Protein AF-A0A965HKU7-F1 (afdb_monomer)

Secondary structure (DSSP, 8-state):
----SS--HHHHHHHHHHHHHHHHHHHHHHHHHHSBS--STTT-HHHHHHHHHHHHHHHHHHHHHHHHHHHHHHHHHHHHHHHHHHHHHHHHHHHHHHHT-TTS-HHHHHHHHHHHHHHHHHHHHHHHH-EETTEESSSS--EEEEE-SSSTT-EEEEEPP-TTT-TTTHHHHHHHH-S---STT----S-SHHHHHHHHHHHHHHHHHHHHHHHHHHHHHHHHHHHHHHHHHHHHHHHHHHHHHHB--HHHHHHHHHHHHHHHHHHHHHHHHHHHHHHHHHHH--

Solvent-accessible surface area (backbone atoms only — not comparable to full-atom values): 15315 Å² total; per-residue (Å²): 130,88,88,58,85,90,59,59,63,62,33,56,50,26,51,53,51,31,54,52,26,50,55,50,34,53,52,36,51,52,24,66,74,68,43,26,61,52,88,46,62,85,73,35,52,67,57,48,55,52,39,53,51,41,51,50,52,40,54,38,33,54,50,11,45,49,43,40,50,52,51,42,55,47,46,50,55,44,43,55,54,49,50,55,44,47,55,49,49,51,53,43,36,52,50,25,56,58,46,32,42,82,88,59,50,54,70,58,23,44,57,50,48,52,56,45,49,52,50,52,53,48,46,53,46,50,30,64,66,40,57,54,98,85,44,57,50,33,30,74,70,40,80,45,73,40,56,55,38,77,54,94,80,39,55,47,75,47,70,33,62,28,73,60,70,46,80,80,50,40,41,50,46,48,52,73,72,42,75,66,95,73,70,102,80,66,92,79,57,68,56,48,43,67,55,22,51,55,47,36,58,40,44,51,55,48,49,53,50,53,50,52,52,45,52,50,46,52,51,50,45,52,52,44,53,56,47,43,56,50,44,52,53,48,39,52,52,41,50,56,54,33,43,73,63,34,45,44,62,62,74,60,44,52,54,50,36,52,51,25,52,53,47,35,56,50,24,53,52,49,29,54,53,39,64,46,50,62,56,56,54,55,62,73,74,105

Mean predicted aligned error: 10.28 Å

Radius of gyration: 40.07 Å; Cα contacts (8 Å, |Δi|>4): 276; chains: 1; bounding box: 87×29×117 Å

Sequence (286 aa):
MASVLNTNMASISAQRFLTTAQNKLTVSFERLSSGQRINRAQDDAAGMGVSQKLTASINSTSVAMRNANDAIGMLQTAEGALTEIATMLQRFKELAVQGANPALSTAQRGFLSVEMGGLKDEIFSISTRTRFNGTSLLGEQASLVFQTGERIDDTLTVRTSNVYTDTSKFAKLVELVGQTFTNSDNVGQLTTTDSFLGLSSIIDSAIDEVATQRATYGSQVNRLNHNLNNLAALHENLSAANSRILDTDYANETAQLTKTQILQQAATAMLSQANAQPNVVLALLK

Foldseek 3Di:
DDDDQPDLPLLVVLVVLLVVLVVLLVLLCVCVVVLWNCPDCVSPVVLVVVLVVLVLQLVLLVVLLVLLVLLLVLLVLLLVLLVVL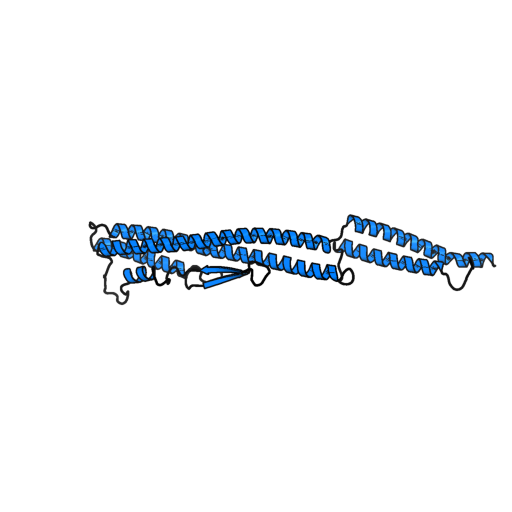LVLLVVLLVLLVVLLDPPDALVRLVVSLVVNVVSVVVNVVSQAVRDDPNHRQQAPWDFDWTQNHNDPPNIDTDTRDNLQPPPPQNVVLCVLSDPDPDDPPDPVGPRHSVSSVVNSVSSVVSSVVSVVSSVVSVVSNVVSVVSSVVSVVVSVVSVVVSCVSIGDDPVVSVVSSVVSVVSSVVSVVSSVVSVCVSVVVVVVVD

Structure (mmCIF, N/CA/C/O backbone):
data_AF-A0A965HKU7-F1
#
_entry.id   AF-A0A965HKU7-F1
#
loop_
_atom_site.group_PDB
_atom_site.id
_atom_site.type_symbol
_atom_site.label_atom_id
_atom_site.label_alt_id
_atom_site.label_comp_id
_atom_site.label_asym_id
_atom_site.label_entity_i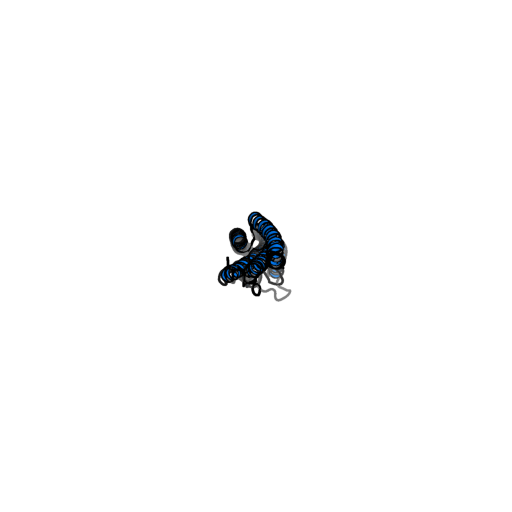d
_atom_site.label_seq_id
_atom_site.pdbx_PDB_ins_code
_atom_site.Cartn_x
_atom_site.Cartn_y
_atom_site.Cartn_z
_atom_site.occupancy
_atom_site.B_iso_or_equiv
_atom_site.auth_seq_id
_atom_site.auth_comp_id
_atom_site.auth_asym_id
_atom_site.auth_atom_id
_atom_site.pdbx_PDB_model_num
ATOM 1 N N . MET A 1 1 ? -47.963 -0.781 61.159 1.00 49.66 1 MET A N 1
ATOM 2 C CA . MET A 1 1 ? -47.585 -1.814 60.168 1.00 49.66 1 MET A CA 1
ATOM 3 C C . MET A 1 1 ? -48.080 -3.148 60.693 1.00 49.66 1 MET A C 1
ATOM 5 O O . MET A 1 1 ? -47.786 -3.458 61.839 1.00 49.66 1 MET A O 1
ATOM 9 N N . ALA A 1 2 ? -48.896 -3.873 59.927 1.00 51.50 2 ALA A N 1
ATOM 10 C CA . ALA A 1 2 ? -49.409 -5.170 60.358 1.00 51.50 2 ALA A CA 1
ATOM 11 C C . ALA A 1 2 ? -48.244 -6.170 60.466 1.00 51.50 2 ALA A C 1
ATOM 13 O O . ALA A 1 2 ? -47.514 -6.376 59.498 1.00 51.50 2 ALA A O 1
ATOM 14 N N . SER A 1 3 ? -48.045 -6.737 61.655 1.00 60.12 3 SER A N 1
ATOM 15 C CA . SER A 1 3 ? -47.057 -7.784 61.923 1.00 60.12 3 SER A CA 1
ATOM 16 C C . SER A 1 3 ? -47.538 -9.091 61.290 1.00 60.12 3 SER A C 1
ATOM 18 O O . SER A 1 3 ? -48.351 -9.803 61.876 1.00 60.12 3 SER A O 1
ATOM 20 N N . VAL A 1 4 ? -47.066 -9.395 60.081 1.00 65.81 4 VAL A N 1
ATOM 21 C CA . VAL A 1 4 ? -47.340 -10.666 59.397 1.00 65.81 4 VAL A CA 1
ATOM 22 C C . VAL A 1 4 ? -46.152 -11.604 59.635 1.00 65.81 4 VAL A C 1
ATOM 24 O O . VAL A 1 4 ? -45.036 -11.297 59.228 1.00 65.81 4 VAL A O 1
ATOM 27 N N . LEU A 1 5 ? -46.377 -12.731 60.318 1.00 65.19 5 LEU A N 1
ATOM 28 C CA . LEU A 1 5 ? -45.316 -13.662 60.747 1.00 65.19 5 LEU A CA 1
ATOM 29 C C . LEU A 1 5 ? -44.851 -14.625 59.639 1.00 65.19 5 LEU A C 1
ATOM 31 O O . LEU A 1 5 ? -43.683 -14.996 59.603 1.00 65.19 5 LEU A O 1
ATOM 35 N N . ASN A 1 6 ? -45.739 -15.001 58.713 1.00 72.75 6 ASN A N 1
ATOM 36 C CA . ASN A 1 6 ? -45.438 -16.012 57.688 1.00 72.75 6 ASN A CA 1
ATOM 37 C C . ASN A 1 6 ? -44.746 -15.456 56.435 1.00 72.75 6 ASN A C 1
ATOM 39 O O . ASN A 1 6 ? -44.108 -16.208 55.702 1.00 72.75 6 ASN A O 1
ATOM 43 N N . THR A 1 7 ? -44.868 -14.158 56.147 1.00 84.38 7 THR A N 1
ATOM 44 C CA . THR A 1 7 ? -44.262 -13.550 54.954 1.00 84.38 7 THR A CA 1
ATOM 45 C C . THR A 1 7 ? -43.569 -12.253 55.329 1.00 84.38 7 THR A C 1
ATOM 47 O O . THR A 1 7 ? -44.203 -11.223 55.552 1.00 84.38 7 THR A O 1
ATOM 50 N N . ASN A 1 8 ? -42.239 -12.305 55.381 1.00 83.56 8 ASN A N 1
ATOM 51 C CA . ASN A 1 8 ? -41.411 -11.156 55.709 1.00 83.56 8 ASN A CA 1
ATOM 52 C C . ASN A 1 8 ? -41.113 -10.323 54.453 1.00 83.56 8 ASN A C 1
ATOM 54 O O . ASN A 1 8 ? -40.127 -10.543 53.745 1.00 83.56 8 ASN A O 1
ATOM 58 N N . MET A 1 9 ? -41.968 -9.335 54.195 1.00 86.00 9 MET A N 1
ATOM 59 C CA . MET A 1 9 ? -41.822 -8.423 53.057 1.00 86.00 9 MET A CA 1
ATOM 60 C C . MET A 1 9 ? -40.518 -7.609 53.099 1.00 86.00 9 MET A C 1
ATOM 62 O O . MET A 1 9 ? -39.949 -7.318 52.045 1.00 86.00 9 MET A O 1
ATOM 66 N N . ALA A 1 10 ? -40.008 -7.279 54.294 1.00 85.50 10 ALA A N 1
ATOM 67 C CA . ALA A 1 10 ? -38.741 -6.566 54.447 1.00 85.50 10 ALA A CA 1
ATOM 68 C C . ALA A 1 10 ? -37.559 -7.428 53.972 1.00 85.50 10 ALA A C 1
ATOM 70 O O . ALA A 1 10 ? -36.741 -6.954 53.183 1.00 85.50 10 ALA A O 1
ATOM 71 N N . SER A 1 11 ? -37.527 -8.710 54.351 1.00 87.44 11 SER A N 1
ATOM 72 C CA . SER A 1 11 ? -36.499 -9.663 53.905 1.00 87.44 11 SER A CA 1
ATOM 73 C C . SER A 1 11 ? -36.548 -9.897 52.389 1.00 87.44 11 SER A C 1
ATOM 75 O O . SER A 1 11 ? -35.522 -9.780 51.721 1.00 87.44 11 SER A O 1
ATOM 77 N N . ILE A 1 12 ? -37.738 -10.094 51.805 1.00 89.44 12 ILE A N 1
ATOM 78 C CA . ILE A 1 12 ? -37.902 -10.265 50.346 1.00 89.44 12 ILE A CA 1
ATOM 79 C C . ILE A 1 12 ? -37.402 -9.029 49.583 1.00 89.44 12 ILE A C 1
ATOM 81 O O . ILE A 1 12 ? -36.691 -9.145 48.581 1.00 89.44 12 ILE A O 1
ATOM 85 N N . SER A 1 13 ? -37.731 -7.827 50.067 1.00 88.81 13 SER A N 1
ATOM 86 C CA . SER A 1 13 ? -37.247 -6.590 49.450 1.00 88.81 13 SER A CA 1
ATOM 87 C C . SER A 1 13 ? -35.720 -6.459 49.538 1.00 88.81 13 SER A C 1
ATOM 89 O O . SER A 1 13 ? -35.085 -6.129 48.534 1.00 88.81 13 SER A O 1
ATOM 91 N N . ALA A 1 14 ? -35.121 -6.800 50.687 1.00 88.62 14 ALA A N 1
ATOM 92 C CA . ALA A 1 14 ? -33.676 -6.781 50.898 1.00 88.62 14 ALA A CA 1
ATOM 93 C C . ALA A 1 14 ? -32.946 -7.790 49.993 1.00 88.62 14 ALA A C 1
ATOM 95 O O . ALA A 1 14 ? -31.944 -7.432 49.376 1.00 88.62 14 ALA A O 1
ATOM 96 N N . GLN A 1 15 ? -33.479 -9.006 49.821 1.00 91.31 15 GLN A N 1
ATOM 97 C CA . GLN A 1 15 ? -32.937 -10.012 48.893 1.00 91.31 15 GLN A CA 1
ATOM 98 C C . GLN A 1 15 ? -32.964 -9.537 47.433 1.00 91.31 15 GLN A C 1
ATOM 100 O O . GLN A 1 15 ? -31.988 -9.715 46.699 1.00 91.31 15 GLN A O 1
ATOM 105 N N . ARG A 1 16 ? -34.051 -8.879 47.003 1.00 91.81 16 ARG A N 1
ATOM 106 C CA . ARG A 1 16 ? -34.155 -8.314 45.647 1.00 91.81 16 ARG A CA 1
ATOM 107 C C . ARG A 1 16 ? -33.118 -7.212 45.408 1.00 91.81 16 ARG A C 1
ATOM 109 O O . ARG A 1 16 ? -32.478 -7.187 44.354 1.00 91.81 16 ARG A O 1
ATOM 116 N N . PHE A 1 17 ? -32.933 -6.312 46.378 1.00 90.06 17 PHE A N 1
ATOM 117 C CA . PHE A 1 17 ? -31.911 -5.263 46.293 1.00 90.06 17 PHE A CA 1
ATOM 118 C C . PHE A 1 17 ? -30.490 -5.833 46.329 1.00 90.06 17 PHE A C 1
ATOM 120 O O . PHE A 1 17 ? -29.656 -5.385 45.543 1.00 90.06 17 PHE A O 1
ATOM 127 N N . LEU A 1 18 ? -30.233 -6.854 47.153 1.00 93.31 18 LEU A N 1
ATOM 128 C CA . LEU A 1 18 ? -28.949 -7.557 47.206 1.00 93.31 18 LEU A CA 1
ATOM 129 C C . LEU A 1 18 ? -28.604 -8.198 45.855 1.00 93.31 18 LEU A C 1
ATOM 131 O O . LEU A 1 18 ? -27.524 -7.960 45.325 1.00 93.31 18 LEU A O 1
ATOM 135 N N . THR A 1 19 ? -29.550 -8.927 45.258 1.00 94.88 19 THR A N 1
ATOM 136 C CA . THR A 1 19 ? -29.369 -9.561 43.939 1.00 94.88 19 THR A CA 1
ATOM 137 C C . THR A 1 19 ? -29.084 -8.515 42.858 1.00 94.88 19 THR A C 1
ATOM 139 O O . THR A 1 19 ? -28.189 -8.680 42.032 1.00 94.88 19 THR A O 1
ATOM 142 N N . THR A 1 20 ? -29.795 -7.383 42.896 1.00 93.88 20 THR A N 1
ATOM 143 C CA . THR A 1 20 ? -29.570 -6.273 41.956 1.00 93.88 20 THR A CA 1
ATOM 144 C C . THR A 1 20 ? -28.184 -5.644 42.136 1.00 93.88 20 THR A C 1
ATOM 146 O O . THR A 1 20 ? -27.519 -5.340 41.146 1.00 93.88 20 THR A O 1
ATOM 149 N N . ALA A 1 21 ? -27.734 -5.441 43.379 1.00 93.44 21 ALA A N 1
ATOM 150 C CA . ALA A 1 21 ? -26.406 -4.904 43.676 1.00 93.44 21 ALA A CA 1
ATOM 151 C C . ALA A 1 21 ? -25.296 -5.861 43.221 1.00 93.44 21 ALA A C 1
ATOM 153 O O . ALA A 1 21 ? -24.312 -5.412 42.638 1.00 93.44 21 ALA A O 1
ATOM 154 N N . GLN A 1 22 ? -25.490 -7.167 43.412 1.00 94.19 22 GLN A N 1
ATOM 155 C CA . GLN A 1 22 ? -24.535 -8.192 43.005 1.00 94.19 22 GLN A CA 1
ATOM 156 C C . GLN A 1 22 ? -24.389 -8.270 41.480 1.00 94.19 22 GLN A C 1
ATOM 158 O O . GLN A 1 22 ? -23.267 -8.267 40.985 1.00 94.19 22 GLN A O 1
ATOM 163 N N . ASN A 1 23 ? -25.498 -8.208 40.734 1.00 94.25 23 ASN A N 1
ATOM 164 C CA . ASN A 1 23 ? -25.457 -8.151 39.269 1.00 94.25 23 ASN A CA 1
ATOM 165 C C . ASN A 1 23 ? -24.720 -6.900 38.761 1.00 94.25 23 ASN A C 1
ATOM 167 O O . ASN A 1 23 ? -23.895 -6.994 37.856 1.00 94.25 23 ASN A O 1
ATOM 171 N N . LYS A 1 24 ? -24.986 -5.725 39.353 1.00 93.62 24 LYS A N 1
ATOM 172 C CA . LYS A 1 24 ? -24.295 -4.478 38.977 1.00 93.62 24 LYS A CA 1
ATOM 173 C C . LYS A 1 24 ? -22.801 -4.532 39.279 1.00 93.62 24 LYS A C 1
ATOM 175 O O . LYS A 1 24 ? -22.013 -4.096 38.453 1.00 93.62 24 LYS A O 1
ATOM 180 N N . LEU A 1 25 ? -22.424 -5.097 40.424 1.00 94.75 25 LEU A N 1
ATOM 181 C CA . LEU A 1 25 ? -21.028 -5.302 40.792 1.00 94.75 25 LEU A CA 1
ATOM 182 C C . LEU A 1 25 ? -20.319 -6.202 39.771 1.00 94.75 25 LEU A C 1
ATOM 184 O O . LEU A 1 25 ? -19.237 -5.845 39.316 1.00 94.75 25 LEU A O 1
ATOM 188 N N . THR A 1 26 ? -20.933 -7.316 39.354 1.00 94.25 26 THR A N 1
ATOM 189 C CA . THR A 1 26 ? -20.369 -8.196 38.315 1.00 94.25 26 THR A CA 1
ATOM 190 C C . THR A 1 26 ? -20.142 -7.456 36.998 1.00 94.25 26 THR A C 1
ATOM 192 O O . THR A 1 26 ? -19.062 -7.577 36.427 1.00 94.25 26 THR A O 1
ATOM 195 N N . VAL A 1 27 ? -21.108 -6.646 36.549 1.00 93.69 27 VAL A N 1
ATOM 196 C CA . VAL A 1 27 ? -20.969 -5.843 35.321 1.00 93.69 27 VAL A CA 1
ATOM 197 C C . VAL A 1 27 ? -19.851 -4.805 35.453 1.00 93.69 27 VAL A C 1
ATOM 199 O O . VAL A 1 27 ? -19.027 -4.690 34.550 1.00 93.69 27 VAL A O 1
ATOM 202 N N . SER A 1 28 ? -19.768 -4.081 36.574 1.00 94.25 28 SER A N 1
ATOM 203 C CA . SER A 1 28 ? -18.689 -3.109 36.801 1.00 94.25 28 SER A CA 1
ATOM 204 C C . SER A 1 28 ? -17.312 -3.770 36.830 1.00 94.25 28 SER A C 1
ATOM 206 O O . SER A 1 28 ? -16.366 -3.240 36.253 1.00 94.25 28 SER A O 1
ATOM 208 N N . PHE A 1 29 ? -17.191 -4.955 37.438 1.00 92.81 29 PHE A N 1
ATOM 209 C CA . PHE A 1 29 ? -15.956 -5.740 37.387 1.00 92.81 29 PHE A CA 1
ATOM 210 C C . PHE A 1 29 ? -15.610 -6.190 35.963 1.00 92.81 29 PHE A C 1
ATOM 212 O O . PHE A 1 29 ? -14.455 -6.072 35.563 1.00 92.81 29 PHE A O 1
ATOM 219 N N . GLU A 1 30 ? -16.586 -6.664 35.187 1.00 93.44 30 GLU A N 1
ATOM 220 C CA . GLU A 1 30 ? -16.386 -7.064 33.788 1.00 93.44 30 GLU A CA 1
ATOM 221 C C . GLU A 1 30 ? -15.906 -5.877 32.938 1.00 93.44 30 GLU A C 1
ATOM 223 O O . GLU A 1 30 ? -14.924 -5.997 32.203 1.00 93.44 30 GLU A O 1
ATOM 228 N N . ARG A 1 31 ? -16.515 -4.697 33.103 1.00 94.38 31 ARG A N 1
ATOM 229 C CA . ARG A 1 31 ? -16.129 -3.464 32.397 1.00 94.38 31 ARG A CA 1
ATOM 230 C C . ARG A 1 31 ? -14.757 -2.930 32.790 1.00 94.38 31 ARG A C 1
ATOM 232 O O . ARG A 1 31 ? -13.998 -2.524 31.918 1.00 94.38 31 ARG A O 1
ATOM 239 N N . LEU A 1 32 ? -14.417 -2.949 34.078 1.00 94.44 32 LEU A N 1
ATOM 240 C CA . LEU A 1 32 ? -13.096 -2.527 34.557 1.00 94.44 32 LEU A CA 1
ATOM 241 C C . LEU A 1 32 ? -11.996 -3.514 34.153 1.00 94.44 32 LEU A C 1
ATOM 243 O O . LEU A 1 32 ? -10.883 -3.094 33.862 1.00 94.44 32 LEU A O 1
ATOM 247 N N . SER A 1 33 ? -12.300 -4.814 34.121 1.00 94.38 33 SER A N 1
ATOM 248 C CA . SER A 1 33 ? -11.333 -5.845 33.732 1.00 94.38 33 SER A CA 1
ATOM 249 C C . SER A 1 33 ? -11.068 -5.870 32.229 1.00 94.38 33 SER A C 1
ATOM 251 O O . SER A 1 33 ? -9.950 -6.162 31.820 1.00 94.38 33 SER A O 1
ATOM 253 N N . SER A 1 34 ? -12.094 -5.636 31.412 1.00 94.19 34 SER A N 1
ATOM 254 C CA . SER A 1 34 ? -11.979 -5.601 29.946 1.00 94.19 34 SER A CA 1
ATOM 255 C C . SER A 1 34 ? -11.548 -4.234 29.414 1.00 94.19 34 SER A C 1
ATOM 257 O O . SER A 1 34 ? -11.068 -4.141 28.289 1.00 94.19 34 SER A O 1
ATOM 259 N N . GLY A 1 35 ? -11.765 -3.166 30.188 1.00 95.06 35 GLY A N 1
ATOM 260 C CA . GLY A 1 35 ? -11.660 -1.786 29.719 1.00 95.06 35 GLY A CA 1
ATOM 261 C C . GLY A 1 35 ? -12.769 -1.375 28.746 1.00 95.06 35 GLY A C 1
ATOM 262 O O . GLY A 1 35 ? -12.765 -0.239 28.281 1.00 95.06 35 GLY A O 1
ATOM 263 N N . GLN A 1 36 ? -13.730 -2.258 28.458 1.00 94.62 36 GLN A N 1
ATOM 264 C CA . GLN A 1 36 ? -14.810 -2.032 27.505 1.00 94.62 36 GLN A CA 1
ATOM 265 C C . GLN A 1 36 ? -16.145 -1.900 28.231 1.00 94.62 36 GLN A C 1
ATOM 267 O O . GLN A 1 36 ? -16.467 -2.648 29.151 1.00 94.62 36 GLN A O 1
ATOM 272 N N . ARG A 1 37 ? -16.946 -0.926 27.818 1.00 94.00 37 ARG A N 1
ATOM 273 C CA . ARG A 1 37 ? -18.301 -0.670 28.300 1.00 94.00 37 ARG A CA 1
ATOM 274 C C . ARG A 1 37 ? -19.295 -1.686 27.745 1.00 94.00 37 ARG A C 1
ATOM 276 O O . ARG A 1 37 ? -20.256 -2.028 28.439 1.00 94.00 37 ARG A O 1
ATOM 283 N N . ILE A 1 38 ? -19.074 -2.130 26.507 1.00 92.94 38 ILE A N 1
ATOM 284 C CA . ILE A 1 38 ? -19.932 -3.062 25.768 1.00 92.94 38 ILE A CA 1
ATOM 285 C C . ILE A 1 38 ? -19.124 -4.340 25.521 1.00 92.94 38 ILE A C 1
ATOM 287 O O . ILE A 1 38 ? -18.333 -4.388 24.586 1.00 92.94 38 ILE A O 1
ATOM 291 N N . ASN A 1 39 ? -19.328 -5.377 26.339 1.00 88.25 39 ASN A N 1
ATOM 292 C CA . ASN A 1 39 ? -18.648 -6.670 26.162 1.00 88.25 39 ASN A CA 1
ATOM 293 C C . ASN A 1 39 ? -19.536 -7.700 25.469 1.00 88.25 39 ASN A C 1
ATOM 295 O O . ASN A 1 39 ? -19.052 -8.604 24.789 1.00 88.25 39 ASN A O 1
ATOM 299 N N . ARG A 1 40 ? -20.856 -7.582 25.639 1.00 90.62 40 ARG A N 1
ATOM 300 C CA . ARG A 1 40 ? -21.831 -8.528 25.092 1.00 90.62 40 ARG A CA 1
ATOM 301 C C . ARG A 1 40 ? -22.875 -7.790 24.274 1.00 90.62 40 ARG A C 1
ATOM 303 O O . ARG A 1 40 ? -23.226 -6.651 24.560 1.00 90.62 40 ARG A O 1
ATOM 310 N N . ALA A 1 41 ? -23.467 -8.486 23.305 1.00 89.69 41 ALA A N 1
ATOM 311 C CA . ALA A 1 41 ? -24.581 -7.948 22.520 1.00 89.69 41 ALA A CA 1
ATOM 312 C C . ALA A 1 41 ? -25.817 -7.595 23.378 1.00 89.69 41 ALA A C 1
ATOM 314 O O . ALA A 1 41 ? -26.666 -6.825 22.942 1.00 89.69 41 ALA A O 1
ATOM 315 N N . GLN A 1 42 ? -25.916 -8.154 24.590 1.00 90.06 42 GLN A N 1
ATOM 316 C CA . GLN A 1 42 ? -26.972 -7.840 25.556 1.00 90.06 42 GLN A CA 1
ATOM 317 C C . GLN A 1 42 ? -26.779 -6.472 26.229 1.00 90.06 42 GLN A C 1
ATOM 319 O O . GLN A 1 42 ? -27.764 -5.900 26.686 1.00 90.06 42 GLN A O 1
ATOM 324 N N . ASP A 1 43 ? -25.546 -5.954 26.285 1.00 89.44 43 ASP A N 1
ATOM 325 C CA . ASP A 1 43 ? -25.250 -4.670 26.929 1.00 89.44 43 ASP A CA 1
ATOM 326 C C . ASP A 1 43 ? -25.748 -3.504 26.065 1.00 89.44 43 ASP A C 1
ATOM 328 O O . ASP A 1 43 ? -26.391 -2.585 26.568 1.00 89.44 43 ASP A O 1
ATOM 332 N N . ASP A 1 44 ? -25.460 -3.567 24.761 1.00 92.75 44 ASP A N 1
ATOM 333 C CA . ASP A 1 44 ? -25.950 -2.643 23.737 1.00 92.75 44 ASP A CA 1
ATOM 334 C C . ASP A 1 44 ? -25.775 -3.266 22.340 1.00 92.75 44 ASP A C 1
ATOM 336 O O . ASP A 1 44 ? -24.685 -3.268 21.760 1.00 92.75 44 ASP A O 1
ATOM 340 N N . ALA A 1 45 ? -26.861 -3.803 21.780 1.00 93.06 45 ALA A N 1
ATOM 341 C CA . ALA A 1 45 ? -26.831 -4.449 20.470 1.00 93.06 45 ALA A CA 1
ATOM 342 C C . ALA A 1 45 ? -26.502 -3.466 19.330 1.00 93.06 45 ALA A C 1
ATOM 344 O O . ALA A 1 45 ? -25.810 -3.833 18.376 1.00 93.06 45 ALA A O 1
ATOM 345 N N . ALA A 1 46 ? -26.976 -2.219 19.422 1.00 93.50 46 ALA A N 1
ATOM 346 C CA . ALA A 1 46 ? -26.733 -1.209 18.398 1.00 93.50 46 ALA A CA 1
ATOM 347 C C . ALA A 1 46 ? -25.285 -0.707 18.465 1.00 93.50 46 ALA A C 1
ATOM 349 O O . ALA A 1 46 ? -24.604 -0.661 17.438 1.00 93.50 46 ALA A O 1
ATOM 350 N N . GLY A 1 47 ? -24.794 -0.407 19.672 1.00 93.56 47 GLY A N 1
ATOM 351 C CA . GLY A 1 47 ? -23.408 -0.009 19.916 1.00 93.56 47 GLY A CA 1
ATOM 352 C C . GLY A 1 47 ? -22.409 -1.083 19.482 1.00 93.56 47 GLY A C 1
ATOM 353 O O . GLY A 1 47 ? -21.459 -0.776 18.759 1.00 93.56 47 GLY A O 1
ATOM 354 N N . MET A 1 48 ? -22.672 -2.352 19.816 1.00 94.38 48 MET A N 1
ATOM 355 C CA . MET A 1 48 ? -21.856 -3.483 19.359 1.00 94.38 48 MET A CA 1
ATOM 356 C C . MET A 1 48 ? -21.853 -3.601 17.826 1.00 94.38 48 MET A C 1
ATOM 358 O O . MET A 1 48 ? -20.795 -3.756 17.220 1.00 94.38 48 MET A O 1
ATOM 362 N N . GLY A 1 49 ? -23.014 -3.478 17.175 1.00 94.94 49 GLY A N 1
ATOM 363 C CA . GLY A 1 49 ? -23.109 -3.567 15.714 1.00 94.94 49 GLY A CA 1
ATOM 364 C C . GLY A 1 49 ? -22.356 -2.449 14.984 1.00 94.94 49 GLY A C 1
ATOM 365 O O . GLY A 1 49 ? -21.694 -2.700 13.975 1.00 94.94 49 GLY A O 1
ATOM 366 N N . VAL A 1 50 ? -22.415 -1.214 15.494 1.00 94.81 50 VAL A N 1
ATOM 367 C CA . VAL A 1 50 ? -21.640 -0.088 14.946 1.00 94.81 50 VAL A CA 1
ATOM 368 C C . VAL A 1 50 ? -20.146 -0.301 15.176 1.00 94.81 50 VAL A C 1
ATOM 370 O O . VAL A 1 50 ? -19.358 -0.133 14.248 1.00 94.81 50 VAL A O 1
ATOM 373 N N . SER A 1 51 ? -19.755 -0.726 16.375 1.00 95.25 51 SER A N 1
ATOM 374 C CA . SER A 1 51 ? -18.357 -0.984 16.711 1.00 95.25 51 SER A CA 1
ATOM 375 C C . SER A 1 51 ? -17.722 -2.079 15.847 1.00 95.25 51 SER A C 1
ATOM 377 O O . SER A 1 51 ? -16.592 -1.924 15.383 1.00 95.25 51 SER A O 1
ATOM 379 N N . GLN A 1 52 ? -18.452 -3.156 15.551 1.00 95.12 52 GLN A N 1
ATOM 380 C CA . GLN A 1 52 ? -17.973 -4.208 14.651 1.00 95.12 52 GLN A CA 1
ATOM 381 C C . GLN A 1 52 ? -17.710 -3.674 13.239 1.00 95.12 52 GLN A C 1
ATOM 383 O O . GLN A 1 52 ? -16.685 -4.003 12.643 1.00 95.12 52 GLN A O 1
ATOM 388 N N . LYS A 1 53 ? -18.591 -2.805 12.723 1.00 94.88 53 LYS A N 1
ATOM 389 C CA . LYS A 1 53 ? -18.378 -2.139 11.430 1.00 94.88 53 LYS A CA 1
ATOM 390 C C . LYS A 1 53 ? -17.159 -1.224 11.465 1.00 94.88 53 LYS A C 1
ATOM 392 O O . LYS A 1 53 ? -16.313 -1.337 10.591 1.00 94.88 53 LYS A O 1
ATOM 397 N N . LEU A 1 54 ? -17.027 -0.387 12.496 1.00 95.81 54 LEU A N 1
ATOM 398 C CA . LEU A 1 54 ? -15.856 0.481 12.658 1.00 95.81 54 LEU A CA 1
ATOM 399 C C . LEU A 1 54 ? -14.564 -0.331 12.764 1.00 95.81 54 LEU A C 1
ATOM 401 O O . LEU A 1 54 ? -13.569 0.026 12.150 1.00 95.81 54 LEU A O 1
ATOM 405 N N . THR A 1 55 ? -14.583 -1.451 13.484 1.00 95.56 55 THR A N 1
ATOM 406 C CA . THR A 1 55 ? -13.433 -2.354 13.604 1.00 95.56 55 THR A CA 1
ATOM 407 C C . THR A 1 55 ? -13.072 -2.975 12.254 1.00 95.56 55 THR A C 1
ATOM 409 O O . THR A 1 55 ? -11.894 -3.039 11.903 1.00 95.56 55 THR A O 1
ATOM 412 N N . ALA A 1 56 ? -14.065 -3.381 11.456 1.00 95.44 56 ALA A N 1
ATOM 413 C CA . ALA A 1 56 ? -13.837 -3.846 10.090 1.00 95.44 56 ALA A CA 1
ATOM 414 C C . ALA A 1 56 ? -13.198 -2.750 9.218 1.00 95.44 56 ALA A C 1
ATOM 416 O O . ALA A 1 56 ? -12.214 -3.036 8.538 1.00 95.44 56 ALA A O 1
ATOM 417 N N . SER A 1 57 ? -13.685 -1.508 9.306 1.00 94.94 57 SER A N 1
ATOM 418 C CA . SER A 1 57 ? -13.132 -0.347 8.592 1.00 94.94 57 SER A CA 1
ATOM 419 C C . SER A 1 57 ? -11.713 0.026 9.046 1.00 94.94 57 SER A C 1
ATOM 421 O O . SER A 1 57 ? -10.860 0.356 8.226 1.00 94.94 57 SER A O 1
ATOM 423 N N . ILE A 1 58 ? -11.411 -0.064 10.345 1.00 95.25 58 ILE A N 1
ATOM 424 C CA . ILE A 1 58 ? -10.061 0.152 10.899 1.00 95.25 58 ILE A CA 1
ATOM 425 C C . ILE A 1 58 ? -9.095 -0.896 10.334 1.00 95.25 58 ILE A C 1
ATOM 427 O O . ILE A 1 58 ? -8.033 -0.560 9.803 1.00 95.25 58 ILE A O 1
ATOM 431 N N . ASN A 1 59 ? -9.488 -2.171 10.385 1.00 95.25 59 ASN A N 1
ATOM 432 C CA . ASN A 1 59 ? -8.673 -3.275 9.888 1.00 95.25 59 ASN A CA 1
ATOM 433 C C . ASN A 1 59 ? -8.466 -3.197 8.369 1.00 95.25 59 ASN A C 1
ATOM 435 O O . ASN A 1 59 ? -7.346 -3.401 7.896 1.00 95.25 59 ASN A O 1
ATOM 439 N N . SER A 1 60 ? -9.510 -2.871 7.602 1.00 94.94 60 SER A N 1
ATOM 440 C CA . SER A 1 60 ? -9.414 -2.708 6.147 1.00 94.94 60 SER A CA 1
ATOM 441 C C . SER A 1 60 ? -8.546 -1.506 5.770 1.00 94.94 60 SER A C 1
ATOM 443 O O . SER A 1 60 ? -7.677 -1.642 4.913 1.00 94.94 60 SER A O 1
ATOM 445 N N . THR A 1 61 ? -8.677 -0.375 6.470 1.00 94.38 61 THR A N 1
ATOM 446 C CA . THR A 1 61 ? -7.813 0.805 6.294 1.00 94.38 61 THR A CA 1
ATOM 447 C C . THR A 1 61 ? -6.350 0.474 6.606 1.00 94.38 61 THR A C 1
ATOM 449 O O . THR A 1 61 ? -5.450 0.883 5.876 1.00 94.38 61 THR A O 1
ATOM 452 N N . SER A 1 62 ? -6.089 -0.336 7.639 1.00 95.62 62 SER A N 1
ATOM 453 C CA . SER A 1 62 ? -4.742 -0.827 7.961 1.00 95.62 62 SER A CA 1
ATOM 454 C C . SER A 1 62 ? -4.143 -1.687 6.838 1.00 95.62 62 SER A C 1
ATOM 456 O O . SER A 1 62 ? -2.970 -1.528 6.492 1.00 95.62 62 SER A O 1
ATOM 458 N N . VAL A 1 63 ? -4.939 -2.574 6.229 1.00 94.88 63 VAL A N 1
ATOM 459 C CA . VAL A 1 63 ? -4.523 -3.353 5.046 1.00 94.88 63 VAL A CA 1
ATOM 460 C C . VAL A 1 63 ? -4.286 -2.434 3.845 1.00 94.88 63 VAL A C 1
ATOM 462 O O . VAL A 1 63 ? -3.266 -2.571 3.177 1.00 94.88 63 VAL A O 1
ATOM 465 N N . ALA A 1 64 ? -5.171 -1.467 3.599 1.00 94.75 64 ALA A N 1
ATOM 466 C CA . ALA A 1 64 ? -5.036 -0.507 2.506 1.00 94.75 64 ALA A CA 1
ATOM 467 C C . ALA A 1 64 ? -3.744 0.319 2.614 1.00 94.75 64 ALA A C 1
ATOM 469 O O . ALA A 1 64 ? -3.054 0.504 1.613 1.00 94.75 64 ALA A O 1
ATOM 470 N N . MET A 1 65 ? -3.361 0.747 3.825 1.00 94.69 65 MET A N 1
ATOM 471 C CA . MET A 1 65 ? -2.071 1.404 4.060 1.00 94.69 65 MET A CA 1
ATOM 472 C C . MET A 1 65 ? -0.887 0.487 3.727 1.00 94.69 65 MET A C 1
ATOM 474 O O . MET A 1 65 ? 0.084 0.947 3.129 1.00 94.69 65 MET A O 1
ATOM 478 N N . ARG A 1 66 ? -0.942 -0.808 4.071 1.00 94.75 66 ARG A N 1
ATOM 479 C CA . ARG A 1 66 ? 0.114 -1.766 3.690 1.00 94.75 66 ARG A CA 1
ATOM 480 C C . ARG A 1 66 ? 0.201 -1.937 2.174 1.00 94.75 66 ARG A C 1
ATOM 482 O O . ARG A 1 66 ? 1.279 -1.761 1.622 1.00 94.75 66 ARG A O 1
ATOM 489 N N . ASN A 1 67 ? -0.931 -2.138 1.504 1.00 92.75 67 ASN A N 1
ATOM 490 C CA . ASN A 1 67 ? -0.984 -2.243 0.043 1.00 92.75 67 ASN A CA 1
ATOM 491 C C . ASN A 1 67 ? -0.442 -0.981 -0.653 1.00 92.75 67 ASN A C 1
ATOM 493 O O . ASN A 1 67 ? 0.233 -1.078 -1.675 1.00 92.75 67 ASN A O 1
ATOM 497 N N . ALA A 1 68 ? -0.725 0.207 -0.108 1.00 93.00 68 ALA A N 1
ATOM 498 C CA . ALA A 1 68 ? -0.187 1.464 -0.622 1.00 93.00 68 ALA A CA 1
ATOM 499 C C . ALA A 1 68 ? 1.343 1.537 -0.472 1.00 93.00 68 ALA A C 1
ATOM 501 O O . ALA A 1 68 ? 2.021 1.973 -1.400 1.00 93.00 68 ALA A O 1
ATOM 502 N N . ASN A 1 69 ? 1.896 1.072 0.654 1.00 94.44 69 ASN A N 1
ATOM 503 C CA . ASN A 1 69 ? 3.347 0.980 0.845 1.00 94.44 69 ASN A CA 1
ATOM 504 C C . ASN A 1 69 ? 3.992 -0.037 -0.108 1.00 94.44 69 ASN A C 1
ATOM 506 O O . ASN A 1 69 ? 5.043 0.254 -0.677 1.00 94.44 69 ASN A O 1
ATOM 510 N N . ASP A 1 70 ? 3.348 -1.182 -0.348 1.00 93.25 70 ASP A N 1
ATOM 511 C CA . ASP A 1 70 ? 3.826 -2.171 -1.320 1.00 93.25 70 ASP A CA 1
ATOM 512 C C . ASP A 1 70 ? 3.850 -1.586 -2.742 1.00 93.25 70 ASP A C 1
ATOM 514 O O . ASP A 1 70 ? 4.822 -1.765 -3.478 1.00 93.25 70 ASP A O 1
ATOM 518 N N . ALA A 1 71 ? 2.824 -0.810 -3.112 1.00 91.12 71 ALA A N 1
ATOM 519 C CA . ALA A 1 71 ? 2.783 -0.091 -4.384 1.00 91.12 71 ALA A CA 1
ATOM 520 C C . ALA A 1 71 ? 3.915 0.946 -4.502 1.00 91.12 71 ALA A C 1
ATOM 522 O O . ALA A 1 71 ? 4.542 1.046 -5.558 1.00 91.12 71 ALA A O 1
ATOM 523 N N . ILE A 1 72 ? 4.215 1.687 -3.426 1.00 92.81 72 ILE A N 1
ATOM 524 C CA . ILE A 1 72 ? 5.356 2.617 -3.380 1.00 92.81 72 ILE A CA 1
ATOM 525 C C . ILE A 1 72 ? 6.672 1.855 -3.574 1.00 92.81 72 ILE A C 1
ATOM 527 O O . ILE A 1 72 ? 7.469 2.245 -4.425 1.00 92.81 72 ILE A O 1
ATOM 531 N N . GLY A 1 73 ? 6.889 0.759 -2.841 1.00 93.19 73 GLY A N 1
ATOM 532 C CA . GLY A 1 73 ? 8.109 -0.048 -2.950 1.00 93.19 73 GLY A CA 1
ATOM 533 C C . GLY A 1 73 ? 8.305 -0.634 -4.352 1.00 93.19 73 GLY A C 1
ATOM 534 O O . GLY A 1 73 ? 9.414 -0.620 -4.895 1.00 93.19 73 GLY A O 1
ATOM 535 N N . MET A 1 74 ? 7.217 -1.069 -4.989 1.00 91.31 74 MET A N 1
ATOM 536 C CA . MET A 1 74 ? 7.238 -1.529 -6.374 1.00 91.31 74 MET A CA 1
ATOM 537 C C . MET A 1 74 ? 7.598 -0.401 -7.352 1.00 91.31 74 MET A C 1
ATOM 539 O O . MET A 1 74 ? 8.477 -0.576 -8.195 1.00 91.31 74 MET A O 1
ATOM 543 N N . LEU A 1 75 ? 6.954 0.765 -7.233 1.00 90.75 75 LEU A N 1
ATOM 544 C CA . LEU A 1 75 ? 7.227 1.924 -8.088 1.00 90.75 75 LEU A CA 1
ATOM 545 C C . LEU A 1 75 ? 8.661 2.437 -7.928 1.00 90.75 75 LEU A C 1
ATOM 547 O O . LEU A 1 75 ? 9.293 2.776 -8.924 1.00 90.75 75 LEU A O 1
ATOM 551 N N . GLN A 1 76 ? 9.199 2.444 -6.708 1.00 92.81 76 GLN A N 1
ATOM 552 C CA . GLN A 1 76 ? 10.592 2.812 -6.437 1.00 92.81 76 GLN A CA 1
ATOM 553 C C . GLN A 1 76 ? 11.579 1.811 -7.045 1.00 92.81 76 GLN A C 1
ATOM 555 O O . GLN A 1 76 ? 12.588 2.214 -7.615 1.00 92.81 76 GLN A O 1
ATOM 560 N N . THR A 1 77 ? 11.267 0.512 -6.995 1.00 92.19 77 THR A N 1
ATOM 561 C CA . THR A 1 77 ? 12.082 -0.520 -7.659 1.00 92.19 77 THR A CA 1
ATOM 562 C C . THR A 1 77 ? 12.109 -0.306 -9.175 1.00 92.19 77 THR A C 1
ATOM 564 O O . THR A 1 77 ? 13.166 -0.391 -9.801 1.00 92.19 77 THR A O 1
ATOM 567 N N . ALA A 1 78 ? 10.958 0.018 -9.773 1.00 89.81 78 ALA A N 1
ATOM 568 C CA . ALA A 1 78 ? 10.869 0.328 -11.197 1.00 89.81 78 ALA A CA 1
ATOM 569 C C . ALA A 1 78 ? 11.607 1.631 -11.561 1.00 89.81 78 ALA A C 1
ATOM 571 O O . ALA A 1 78 ? 12.299 1.680 -12.575 1.00 89.81 78 ALA A O 1
ATOM 572 N N . GLU A 1 79 ? 11.492 2.677 -10.739 1.00 90.38 79 GLU A N 1
ATOM 573 C CA . GLU A 1 79 ? 12.160 3.969 -10.950 1.00 90.38 79 GLU A CA 1
ATOM 574 C C . GLU A 1 79 ? 13.688 3.858 -10.859 1.00 90.38 79 GLU A C 1
ATOM 576 O O . GLU A 1 79 ? 14.384 4.417 -11.708 1.00 90.38 79 GLU A O 1
ATOM 581 N N . GLY A 1 80 ? 14.210 3.062 -9.920 1.00 92.81 80 GLY A N 1
ATOM 582 C CA . GLY A 1 80 ? 15.645 2.789 -9.819 1.00 92.81 80 GLY A CA 1
ATOM 583 C C . GLY A 1 80 ? 16.195 2.115 -11.078 1.00 92.81 80 GLY A C 1
ATOM 584 O O . GLY A 1 80 ? 17.200 2.553 -11.633 1.00 92.81 80 GLY A O 1
ATOM 585 N N . ALA A 1 81 ? 15.486 1.114 -11.604 1.00 91.44 81 ALA A N 1
ATOM 586 C CA . ALA A 1 81 ? 15.863 0.471 -12.862 1.00 91.44 81 ALA A CA 1
ATOM 587 C C . ALA A 1 81 ? 15.779 1.427 -14.069 1.00 91.44 81 ALA A C 1
ATOM 589 O O . ALA A 1 81 ? 16.647 1.397 -14.940 1.00 91.44 81 ALA A O 1
ATOM 590 N N . LEU A 1 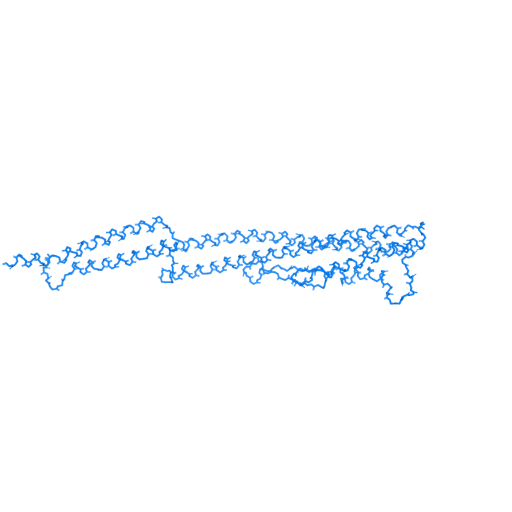82 ? 14.780 2.318 -14.116 1.00 90.00 82 LEU A N 1
ATOM 591 C CA . LEU A 1 82 ? 14.694 3.357 -15.152 1.00 90.00 82 LEU A CA 1
ATOM 592 C C . LEU A 1 82 ? 15.821 4.391 -15.052 1.00 90.00 82 LEU A C 1
ATOM 594 O O . LEU A 1 82 ? 16.227 4.936 -16.077 1.00 90.00 82 LEU A O 1
ATOM 598 N N . THR A 1 83 ? 16.337 4.659 -13.852 1.00 93.88 83 THR A N 1
ATOM 599 C CA . THR A 1 83 ? 17.503 5.531 -13.665 1.00 93.88 83 THR A CA 1
ATOM 600 C C . THR A 1 83 ? 18.752 4.915 -14.297 1.00 93.88 83 THR A C 1
ATOM 602 O O . THR A 1 83 ? 19.436 5.606 -15.050 1.00 93.88 83 THR A O 1
ATOM 605 N N . GLU A 1 84 ? 18.992 3.615 -14.107 1.00 93.56 84 GLU A N 1
ATOM 606 C CA . GLU A 1 84 ? 20.097 2.900 -14.772 1.00 93.56 84 GLU A CA 1
ATOM 607 C C . GLU A 1 84 ? 19.916 2.808 -16.296 1.00 93.56 84 GLU A C 1
ATOM 609 O O . GLU A 1 84 ? 20.864 2.951 -17.067 1.00 93.56 84 GLU A O 1
ATOM 614 N N . ILE A 1 85 ? 18.683 2.628 -16.776 1.00 90.00 85 ILE A N 1
ATOM 615 C CA . ILE A 1 85 ? 18.410 2.675 -18.220 1.00 90.00 85 ILE A CA 1
ATOM 616 C C . ILE A 1 85 ? 18.697 4.078 -18.778 1.00 90.00 85 ILE A C 1
ATOM 618 O O . ILE A 1 85 ? 19.279 4.202 -19.855 1.00 90.00 85 ILE A O 1
ATOM 622 N N . ALA A 1 86 ? 18.339 5.14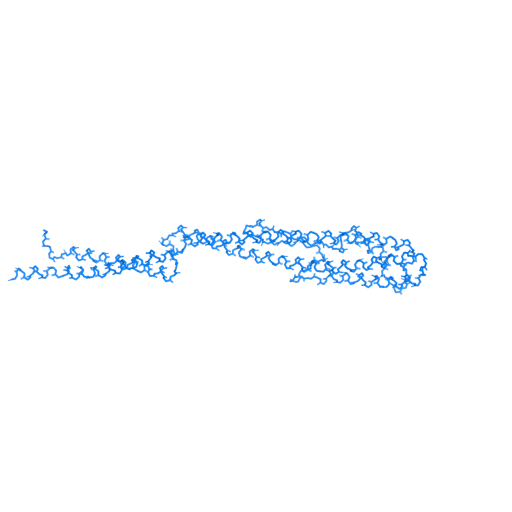2 -18.053 1.00 91.38 86 ALA A N 1
ATOM 623 C CA . ALA A 1 86 ? 18.591 6.513 -18.484 1.00 91.38 86 ALA A CA 1
ATOM 624 C C . ALA A 1 86 ? 20.093 6.838 -18.574 1.00 91.38 86 ALA A C 1
ATOM 626 O O . ALA A 1 86 ? 20.512 7.457 -19.553 1.00 91.38 86 ALA A O 1
ATOM 627 N N . THR A 1 87 ? 20.912 6.405 -17.607 1.00 94.94 87 THR A N 1
ATOM 628 C CA . THR A 1 87 ? 22.374 6.612 -17.643 1.00 94.94 87 THR A CA 1
ATOM 629 C C . THR A 1 87 ? 23.016 5.858 -18.809 1.00 94.94 87 THR A C 1
ATOM 631 O O . THR A 1 87 ? 23.845 6.421 -19.528 1.00 94.94 87 THR A O 1
ATOM 634 N N . MET A 1 88 ? 22.577 4.624 -19.082 1.00 91.94 88 MET A N 1
ATOM 635 C CA . MET A 1 88 ? 23.038 3.869 -20.251 1.00 91.94 88 MET A CA 1
ATOM 636 C C . MET A 1 88 ? 22.607 4.508 -21.572 1.00 91.94 88 MET A C 1
ATOM 638 O O . MET A 1 88 ? 23.412 4.559 -22.496 1.00 91.94 88 MET A O 1
ATOM 642 N N . LEU A 1 89 ? 21.383 5.038 -21.677 1.00 88.94 89 LEU A N 1
ATOM 643 C CA . LEU A 1 89 ? 20.924 5.753 -22.875 1.00 88.94 89 LEU A CA 1
ATOM 644 C C . LEU A 1 89 ? 21.700 7.056 -23.109 1.00 88.94 89 LEU A C 1
ATOM 646 O O . LEU A 1 89 ? 22.000 7.388 -24.255 1.00 88.94 89 LEU A O 1
ATOM 650 N N . GLN A 1 90 ? 22.078 7.772 -22.047 1.00 93.00 90 GLN A N 1
ATOM 651 C CA . GLN A 1 90 ? 22.965 8.934 -22.154 1.00 93.00 90 GLN A CA 1
ATOM 652 C C . GLN A 1 90 ? 24.342 8.530 -22.691 1.00 93.00 90 GLN A C 1
ATOM 654 O O . GLN A 1 90 ? 24.818 9.135 -23.651 1.00 93.00 90 GLN A O 1
ATOM 659 N N . ARG A 1 91 ? 24.937 7.450 -22.164 1.00 94.00 91 ARG A N 1
ATOM 660 C CA . ARG A 1 91 ? 26.190 6.895 -22.698 1.00 94.00 91 ARG A CA 1
ATOM 661 C C . ARG A 1 91 ? 26.045 6.450 -24.155 1.00 94.00 91 ARG A C 1
ATOM 663 O O . ARG A 1 91 ? 26.917 6.711 -24.978 1.00 94.00 91 ARG A O 1
ATOM 670 N N . PHE A 1 92 ? 24.921 5.829 -24.496 1.00 88.31 92 PHE A N 1
ATOM 671 C CA . PHE A 1 92 ? 24.597 5.436 -25.863 1.00 88.31 92 PHE A CA 1
ATOM 672 C C . PHE A 1 92 ? 24.569 6.663 -26.789 1.00 88.31 92 PHE A C 1
ATOM 674 O O . PHE A 1 92 ? 25.158 6.640 -27.870 1.00 88.31 92 PHE A O 1
ATOM 681 N N . LYS A 1 93 ? 23.953 7.768 -26.350 1.00 88.38 93 LYS A N 1
ATOM 682 C CA . LYS A 1 93 ? 23.929 9.036 -27.090 1.00 88.38 93 LYS A CA 1
ATOM 683 C C . LYS A 1 93 ? 25.330 9.605 -27.310 1.00 88.38 93 LYS A C 1
ATOM 685 O O . LYS A 1 93 ? 25.628 10.045 -28.417 1.00 88.38 93 LYS A O 1
ATOM 690 N N . GLU A 1 94 ? 26.195 9.581 -26.297 1.00 92.12 94 GLU A N 1
ATOM 691 C CA . GLU A 1 94 ? 27.591 10.023 -26.436 1.00 92.12 94 GLU A CA 1
ATOM 692 C C . GLU A 1 94 ? 28.320 9.244 -27.536 1.00 92.12 94 GLU A C 1
ATOM 694 O O . GLU A 1 94 ? 28.948 9.846 -28.409 1.00 92.12 94 GLU A O 1
ATOM 699 N N . LEU A 1 95 ? 28.182 7.914 -27.539 1.00 89.81 95 LEU A N 1
ATOM 700 C CA . LEU A 1 95 ? 28.776 7.042 -28.554 1.00 89.81 95 LEU A CA 1
ATOM 701 C C . LEU A 1 95 ? 28.177 7.291 -29.943 1.00 89.81 95 LEU A C 1
ATOM 703 O O . LEU A 1 95 ? 28.908 7.290 -30.936 1.00 89.81 95 LEU A O 1
ATOM 707 N N . ALA A 1 96 ? 26.869 7.558 -30.019 1.00 85.94 96 ALA A N 1
ATOM 708 C CA . ALA A 1 96 ? 26.200 7.889 -31.271 1.00 85.94 96 ALA A CA 1
ATOM 709 C C . ALA A 1 96 ? 26.738 9.203 -31.867 1.00 85.94 96 ALA A C 1
ATOM 711 O O . ALA A 1 96 ? 27.091 9.257 -33.045 1.00 85.94 96 ALA A O 1
ATOM 712 N N . VAL A 1 97 ? 26.887 10.245 -31.044 1.00 89.75 97 VAL A N 1
ATOM 713 C CA . VAL A 1 97 ? 27.461 11.536 -31.458 1.00 89.75 97 VAL A CA 1
ATOM 714 C C . VAL A 1 97 ? 28.942 11.393 -31.821 1.00 89.75 97 VAL A C 1
ATOM 716 O O . VAL A 1 97 ? 29.382 11.942 -32.832 1.00 89.75 97 VAL A O 1
ATOM 719 N N . GLN A 1 98 ? 29.712 10.616 -31.055 1.00 90.25 98 GLN A N 1
ATOM 720 C CA . GLN A 1 98 ? 31.116 10.338 -31.359 1.00 90.25 98 GLN A CA 1
ATOM 721 C C . GLN A 1 98 ? 31.264 9.624 -32.707 1.00 90.25 98 GLN A C 1
ATOM 723 O O . GLN A 1 98 ? 32.117 9.992 -33.515 1.00 90.25 98 GLN A O 1
ATOM 728 N N . GLY A 1 99 ? 30.415 8.633 -32.974 1.00 85.88 99 GLY A N 1
ATOM 729 C CA . GLY A 1 99 ? 30.422 7.890 -34.225 1.00 85.88 99 GLY A CA 1
ATOM 730 C C . GLY A 1 99 ? 29.875 8.669 -35.419 1.00 85.88 99 GLY A C 1
ATOM 731 O O . GLY A 1 99 ? 30.185 8.303 -36.549 1.00 85.88 99 GLY A O 1
ATOM 732 N N . ALA A 1 100 ? 29.142 9.767 -35.205 1.00 85.75 100 ALA A N 1
ATOM 733 C CA . ALA A 1 100 ? 28.717 10.687 -36.262 1.00 85.75 100 ALA A CA 1
ATOM 734 C C . ALA A 1 100 ? 29.848 11.605 -36.765 1.00 85.75 100 ALA A C 1
ATOM 736 O O . ALA A 1 100 ? 29.706 12.236 -37.811 1.00 85.75 100 ALA A O 1
ATOM 737 N N . ASN A 1 101 ? 30.990 11.692 -36.076 1.00 88.62 101 ASN A N 1
ATOM 738 C CA . ASN A 1 101 ? 32.079 12.555 -36.527 1.00 88.62 101 ASN A CA 1
ATOM 739 C C . ASN A 1 101 ? 32.692 12.027 -37.851 1.00 88.62 101 ASN A C 1
ATOM 741 O O . ASN A 1 101 ? 33.180 10.892 -37.898 1.00 88.62 101 ASN A O 1
ATOM 745 N N . PRO A 1 102 ? 32.711 12.834 -38.936 1.00 85.12 102 PRO A N 1
ATOM 746 C CA . PRO A 1 102 ? 33.210 12.419 -40.249 1.00 85.12 102 PRO A CA 1
ATOM 747 C C . PRO A 1 102 ? 34.699 12.043 -40.261 1.00 85.12 102 PRO A C 1
ATOM 749 O O . PRO A 1 102 ? 35.117 11.309 -41.150 1.00 85.12 102 PRO A O 1
ATOM 752 N N . ALA A 1 103 ? 35.488 12.490 -39.278 1.00 88.25 103 ALA A N 1
ATOM 753 C CA . ALA A 1 103 ? 36.911 12.173 -39.175 1.00 88.25 103 ALA A CA 1
ATOM 754 C C . ALA A 1 103 ? 37.207 10.723 -38.731 1.00 88.25 103 ALA A C 1
ATOM 756 O O . ALA A 1 103 ? 38.352 10.287 -38.847 1.00 88.25 103 ALA A O 1
ATOM 757 N N . LEU A 1 104 ? 36.217 9.971 -38.220 1.00 87.06 104 LEU A N 1
ATOM 758 C CA . LEU A 1 104 ? 36.417 8.572 -37.821 1.00 87.06 104 LEU A CA 1
ATOM 759 C C . LEU A 1 104 ? 36.392 7.626 -39.023 1.00 87.06 104 LEU A C 1
ATOM 761 O O . LEU A 1 104 ? 35.484 7.685 -39.862 1.00 87.06 104 LEU A O 1
ATOM 765 N N . SER A 1 105 ? 37.328 6.675 -39.023 1.00 87.94 105 SER A N 1
ATOM 766 C CA . SER A 1 105 ? 37.349 5.569 -39.980 1.00 87.94 105 SER A CA 1
ATOM 767 C C . SER A 1 105 ? 36.230 4.556 -39.717 1.00 87.94 105 SER A C 1
ATOM 769 O O . SER A 1 105 ? 35.683 4.461 -38.615 1.00 87.94 105 SER A O 1
ATOM 771 N N . THR A 1 106 ? 35.925 3.743 -40.727 1.00 82.69 106 THR A N 1
ATOM 772 C CA . THR A 1 106 ? 34.950 2.647 -40.640 1.00 82.69 106 THR A CA 1
ATOM 773 C C . THR A 1 106 ? 35.280 1.672 -39.504 1.00 82.69 106 THR A C 1
ATOM 775 O O . THR A 1 106 ? 34.398 1.308 -38.735 1.00 82.69 106 THR A O 1
ATOM 778 N N . ALA A 1 107 ? 36.560 1.326 -39.322 1.00 83.62 107 ALA A N 1
ATOM 779 C CA . ALA A 1 107 ? 36.999 0.435 -38.246 1.00 83.62 107 ALA A CA 1
ATOM 780 C C . ALA A 1 107 ? 36.764 1.035 -36.847 1.00 83.62 107 ALA A C 1
ATOM 782 O O . ALA A 1 107 ? 36.313 0.337 -35.941 1.00 83.62 107 ALA A O 1
ATOM 783 N N . GLN A 1 108 ? 37.009 2.340 -36.674 1.00 85.81 108 GLN A N 1
ATOM 784 C CA . GLN A 1 108 ? 36.772 3.029 -35.399 1.00 85.81 108 GLN A CA 1
ATOM 785 C C . GLN A 1 108 ? 35.279 3.115 -35.064 1.00 85.81 108 GLN A C 1
ATOM 787 O O . GLN A 1 108 ? 34.896 2.862 -33.924 1.00 85.81 108 GLN A O 1
ATOM 792 N N . ARG A 1 109 ? 34.426 3.399 -36.057 1.00 82.81 109 ARG A N 1
ATOM 793 C CA . ARG A 1 109 ? 32.960 3.326 -35.901 1.00 82.81 109 ARG A CA 1
ATOM 794 C C . ARG A 1 109 ? 32.501 1.914 -35.551 1.00 82.81 109 ARG A C 1
ATOM 796 O O . ARG A 1 109 ? 31.584 1.741 -34.753 1.00 82.81 109 ARG A O 1
ATOM 803 N N . GLY A 1 110 ? 33.207 0.916 -36.070 1.00 82.31 110 GLY A N 1
ATOM 804 C CA . GLY A 1 110 ? 33.034 -0.470 -35.686 1.00 82.31 110 GLY A CA 1
ATOM 805 C C . GLY A 1 110 ? 33.238 -0.750 -34.209 1.00 82.31 110 GLY A C 1
ATOM 806 O O . GLY A 1 110 ? 32.376 -1.374 -33.594 1.00 82.31 110 GLY A O 1
ATOM 807 N N . PHE A 1 111 ? 34.310 -0.239 -33.608 1.00 85.19 111 PHE A N 1
ATOM 808 C CA . PHE A 1 111 ? 34.536 -0.404 -32.170 1.00 85.19 111 PHE A CA 1
ATOM 809 C C . PHE A 1 111 ? 33.443 0.267 -31.325 1.00 85.19 111 PHE A C 1
ATOM 811 O O . PHE A 1 111 ? 32.964 -0.339 -30.370 1.00 85.19 111 PHE A O 1
ATOM 818 N N . LEU A 1 112 ? 32.968 1.452 -31.726 1.00 86.38 112 LEU A N 1
ATOM 819 C CA . LEU A 1 112 ? 31.842 2.120 -31.056 1.00 86.38 112 LEU A CA 1
ATOM 820 C C . LEU A 1 112 ? 30.544 1.307 -31.167 1.00 86.38 112 LEU A C 1
ATOM 822 O O . LEU A 1 112 ? 29.777 1.226 -30.210 1.00 86.38 112 LEU A O 1
ATOM 826 N N . SER A 1 113 ? 30.301 0.671 -32.318 1.00 80.12 113 SER A N 1
ATOM 827 C CA . SER A 1 113 ? 29.110 -0.165 -32.519 1.00 80.12 113 SER A CA 1
ATOM 828 C C . SER A 1 113 ? 29.078 -1.405 -31.621 1.00 80.12 113 SER A C 1
ATOM 830 O O . SER A 1 113 ? 27.998 -1.812 -31.198 1.00 80.12 113 SER A O 1
ATOM 832 N N . VAL A 1 114 ? 30.242 -1.957 -31.261 1.00 84.44 114 VAL A N 1
ATOM 833 C CA . VAL A 1 114 ? 30.343 -3.074 -30.308 1.00 84.44 114 VAL A CA 1
ATOM 834 C C . VAL A 1 114 ? 29.953 -2.623 -28.897 1.00 84.44 114 VAL A C 1
ATOM 836 O O . VAL A 1 114 ? 29.159 -3.297 -28.244 1.00 84.44 114 VAL A O 1
ATOM 839 N N . GLU A 1 115 ? 30.445 -1.464 -28.444 1.00 86.62 115 GLU A N 1
ATOM 840 C CA . GLU A 1 115 ? 30.079 -0.898 -27.133 1.00 86.62 115 GLU A CA 1
ATOM 841 C C . GLU A 1 115 ? 28.576 -0.581 -27.062 1.00 86.62 115 GLU A C 1
ATOM 843 O O . GLU A 1 115 ? 27.900 -0.967 -26.108 1.00 86.62 115 GLU A O 1
ATOM 848 N N . MET A 1 116 ? 28.017 0.032 -28.112 1.00 84.25 116 MET A N 1
ATOM 849 C CA . MET A 1 116 ? 26.576 0.298 -28.211 1.00 84.25 116 MET A CA 1
ATOM 850 C C . MET A 1 116 ? 25.731 -0.985 -28.217 1.00 84.25 116 MET A C 1
ATOM 852 O O . MET A 1 116 ? 24.664 -1.017 -27.605 1.00 84.25 116 MET A O 1
ATOM 856 N N . GLY A 1 117 ? 26.203 -2.054 -28.867 1.00 83.19 117 GLY A N 1
ATOM 857 C CA . GLY A 1 117 ? 25.556 -3.368 -28.827 1.00 83.19 117 GLY A CA 1
ATOM 858 C C . GLY A 1 117 ? 25.466 -3.927 -27.405 1.00 83.19 117 GLY A C 1
ATOM 859 O O . GLY A 1 117 ? 24.388 -4.333 -26.977 1.00 83.19 117 GLY A O 1
ATOM 860 N N . GLY A 1 118 ? 26.561 -3.846 -26.642 1.00 84.38 118 GLY A N 1
ATOM 861 C CA . GLY A 1 118 ? 26.586 -4.255 -25.235 1.00 84.38 118 GLY A CA 1
ATOM 862 C C . GLY A 1 118 ? 25.629 -3.443 -24.355 1.00 84.38 118 GLY A C 1
ATOM 863 O O . GLY A 1 118 ? 24.875 -4.022 -23.576 1.00 84.38 118 GLY A O 1
ATOM 864 N N . LEU A 1 119 ? 25.588 -2.115 -24.525 1.00 87.94 119 LEU A N 1
ATOM 865 C CA . LEU A 1 119 ? 24.635 -1.254 -23.807 1.00 87.94 119 LEU A CA 1
ATOM 866 C C . LEU A 1 119 ? 23.180 -1.595 -24.151 1.00 87.94 119 LEU A C 1
ATOM 868 O O . LEU A 1 119 ? 22.332 -1.631 -23.263 1.00 87.94 119 LEU A O 1
ATOM 872 N N . LYS A 1 120 ? 22.880 -1.879 -25.426 1.00 83.25 120 LYS A N 1
ATOM 873 C CA . LYS A 1 120 ? 21.543 -2.315 -25.858 1.00 83.25 120 LYS A CA 1
ATOM 874 C C . LYS A 1 120 ? 21.122 -3.599 -25.144 1.00 83.25 120 LYS A C 1
ATOM 876 O O . LYS A 1 120 ? 19.987 -3.698 -24.675 1.00 83.25 120 LYS A O 1
ATOM 881 N N . ASP A 1 121 ? 22.011 -4.586 -25.105 1.00 84.12 121 ASP A N 1
ATOM 882 C CA . ASP A 1 121 ? 21.727 -5.885 -24.499 1.00 84.12 121 ASP A CA 1
ATOM 883 C C . ASP A 1 121 ? 21.573 -5.767 -22.979 1.00 84.12 121 ASP A C 1
ATOM 885 O O . ASP A 1 121 ? 20.674 -6.386 -22.405 1.00 84.12 121 ASP A O 1
ATOM 889 N N . GLU A 1 122 ? 22.360 -4.904 -22.333 1.00 88.12 122 GLU A N 1
ATOM 890 C CA . GLU A 1 122 ? 22.215 -4.633 -20.904 1.00 88.12 122 GLU A CA 1
ATOM 891 C C . GLU A 1 122 ? 20.909 -3.890 -20.588 1.00 88.12 122 GLU A C 1
ATOM 893 O O . GLU A 1 122 ? 20.189 -4.303 -19.682 1.00 88.12 122 GLU A O 1
ATOM 898 N N . ILE A 1 123 ? 20.518 -2.878 -21.376 1.00 85.62 123 ILE A N 1
ATOM 899 C CA . ILE A 1 123 ? 19.208 -2.209 -21.248 1.00 85.62 123 ILE A CA 1
ATOM 900 C C . ILE A 1 123 ? 18.063 -3.231 -21.356 1.00 85.62 123 ILE A C 1
ATOM 902 O O . ILE A 1 123 ? 17.141 -3.226 -20.533 1.00 85.62 123 ILE A O 1
ATOM 906 N N . PHE A 1 124 ? 18.127 -4.140 -22.335 1.00 83.25 124 PHE A N 1
ATOM 907 C CA . PHE A 1 124 ? 17.140 -5.213 -22.488 1.00 83.25 124 PHE A CA 1
ATOM 908 C C . PHE A 1 124 ? 17.139 -6.169 -21.287 1.00 83.25 124 PHE A C 1
ATOM 910 O O . PHE A 1 124 ? 16.084 -6.572 -20.785 1.00 83.25 124 PHE A O 1
ATOM 917 N N . SER A 1 125 ? 18.320 -6.507 -20.775 1.00 85.50 125 SER A N 1
ATOM 918 C CA . SER A 1 125 ? 18.444 -7.366 -19.608 1.00 85.50 125 SER A CA 1
ATOM 919 C C . SER A 1 125 ? 17.899 -6.699 -18.339 1.00 85.50 125 SER A C 1
ATOM 921 O O . SER A 1 125 ? 17.203 -7.366 -17.577 1.00 85.50 125 SER A O 1
ATOM 923 N N . ILE A 1 126 ? 18.112 -5.392 -18.127 1.00 88.19 126 ILE A N 1
ATOM 924 C CA . ILE A 1 126 ? 17.511 -4.640 -17.010 1.00 88.19 126 ILE A CA 1
ATOM 925 C C . ILE A 1 126 ? 15.984 -4.618 -17.124 1.00 88.19 126 ILE A C 1
ATOM 927 O O . ILE A 1 126 ? 15.297 -4.930 -16.148 1.00 88.19 126 ILE A O 1
ATOM 931 N N . SER A 1 127 ? 15.437 -4.321 -18.306 1.00 84.31 127 SER A N 1
ATOM 932 C CA . SER A 1 127 ? 13.983 -4.321 -18.534 1.00 84.31 127 SER A CA 1
ATOM 933 C C . SER A 1 127 ? 13.344 -5.681 -18.204 1.00 84.31 127 SER A C 1
ATOM 935 O O . SER A 1 127 ? 12.308 -5.738 -17.539 1.00 84.31 127 SER A O 1
ATOM 937 N N . THR A 1 128 ? 13.996 -6.787 -18.576 1.00 83.19 128 THR A N 1
ATOM 938 C CA . THR A 1 128 ? 13.469 -8.147 -18.361 1.00 83.19 128 THR A CA 1
ATOM 939 C C . THR A 1 128 ? 13.734 -8.714 -16.960 1.00 83.19 128 THR A C 1
ATOM 941 O O . THR A 1 128 ? 12.903 -9.466 -16.440 1.00 83.19 128 THR A O 1
ATOM 944 N N . ARG A 1 129 ? 14.851 -8.351 -16.309 1.00 87.19 129 ARG A N 1
ATOM 945 C CA . ARG A 1 129 ? 15.205 -8.826 -14.955 1.00 87.19 129 ARG A CA 1
ATOM 946 C C . ARG A 1 129 ? 14.541 -8.027 -13.830 1.00 87.19 129 ARG A C 1
ATOM 948 O O . ARG A 1 129 ? 14.466 -8.532 -12.711 1.00 87.19 129 ARG A O 1
ATOM 955 N N . THR A 1 130 ? 14.068 -6.806 -14.095 1.00 88.88 130 THR A N 1
ATOM 956 C CA . THR A 1 130 ? 13.433 -5.958 -13.072 1.00 88.88 130 THR A CA 1
ATOM 957 C C . THR A 1 130 ? 12.066 -6.522 -12.700 1.00 88.88 130 THR A C 1
ATOM 959 O O . THR A 1 130 ? 11.088 -6.393 -13.445 1.00 88.88 130 THR A O 1
ATOM 962 N N . ARG A 1 131 ? 12.004 -7.177 -11.537 1.00 86.94 131 ARG A N 1
ATOM 963 C CA . ARG A 1 131 ? 10.809 -7.859 -11.039 1.00 86.94 131 ARG A CA 1
ATOM 964 C C . ARG A 1 131 ? 10.543 -7.507 -9.583 1.00 86.94 131 ARG A C 1
ATOM 966 O O . ARG A 1 131 ? 11.474 -7.401 -8.792 1.00 86.94 131 ARG A O 1
ATOM 973 N N . PHE A 1 132 ? 9.269 -7.419 -9.225 1.00 87.31 132 PHE A N 1
ATOM 974 C CA . PHE A 1 132 ? 8.815 -7.313 -7.842 1.00 87.31 132 PHE A CA 1
ATOM 975 C C . PHE A 1 132 ? 7.879 -8.475 -7.546 1.00 87.31 132 PHE A C 1
ATOM 977 O O . PHE A 1 132 ? 6.895 -8.680 -8.257 1.00 87.31 132 PHE A O 1
ATOM 984 N N . ASN A 1 133 ? 8.208 -9.279 -6.533 1.00 85.56 133 ASN A N 1
ATOM 985 C CA . ASN A 1 133 ? 7.419 -10.454 -6.153 1.00 85.56 133 ASN A CA 1
ATOM 986 C C . ASN A 1 133 ? 7.053 -11.371 -7.354 1.00 85.56 133 ASN A C 1
ATOM 988 O O . ASN A 1 133 ? 5.921 -11.821 -7.500 1.00 85.56 133 ASN A O 1
ATOM 992 N N . GLY A 1 134 ? 7.999 -11.575 -8.283 1.00 83.44 134 GLY A N 1
ATOM 993 C CA . GLY A 1 134 ? 7.823 -12.392 -9.497 1.00 83.44 134 GLY A CA 1
ATOM 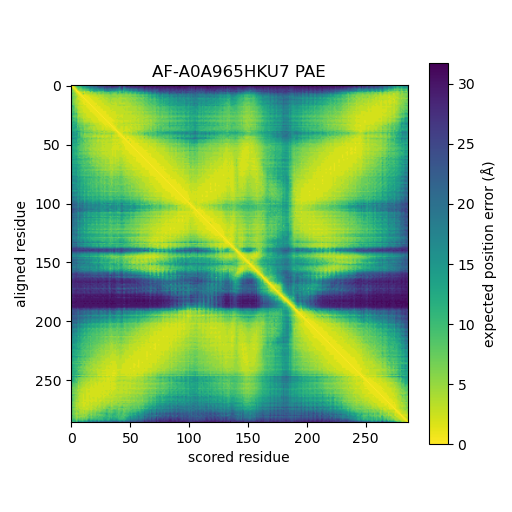994 C C . GLY A 1 134 ? 7.176 -11.686 -10.701 1.00 83.44 134 GLY A C 1
ATOM 995 O O . GLY A 1 134 ? 7.373 -12.130 -11.840 1.00 83.44 134 GLY A O 1
ATOM 996 N N . THR A 1 135 ? 6.491 -10.560 -10.494 1.00 83.69 135 THR A N 1
ATOM 997 C CA . THR A 1 135 ? 5.892 -9.743 -11.567 1.00 83.69 135 THR A CA 1
ATOM 998 C C . THR A 1 135 ? 6.944 -8.859 -12.240 1.00 83.69 135 THR A C 1
ATOM 1000 O O . THR A 1 135 ? 7.794 -8.295 -11.556 1.00 83.69 135 THR A O 1
ATOM 1003 N N . SER A 1 136 ? 6.945 -8.772 -13.575 1.00 84.00 136 SER A N 1
ATOM 1004 C CA . SER A 1 136 ? 7.861 -7.882 -14.309 1.00 84.00 136 SER A CA 1
ATOM 1005 C C . SER A 1 136 ? 7.347 -6.444 -14.270 1.00 84.00 136 SER A C 1
ATOM 1007 O O . SER A 1 136 ? 6.153 -6.216 -14.450 1.00 84.00 136 SER A O 1
ATOM 1009 N N . LEU A 1 137 ? 8.245 -5.483 -14.030 1.00 83.12 137 LEU A N 1
ATOM 1010 C CA . LEU A 1 137 ? 7.873 -4.071 -13.872 1.00 83.12 137 LEU A CA 1
ATOM 1011 C C . LEU A 1 137 ? 8.112 -3.209 -15.112 1.00 83.12 137 LEU A C 1
ATOM 1013 O O . LEU A 1 137 ? 7.530 -2.135 -15.207 1.00 83.12 137 LEU A O 1
ATOM 1017 N N . LEU A 1 138 ? 8.999 -3.634 -16.013 1.00 78.06 138 LEU A N 1
ATOM 1018 C CA . LEU A 1 138 ? 9.454 -2.847 -17.170 1.00 78.06 138 LEU A CA 1
ATOM 1019 C C . LEU A 1 138 ? 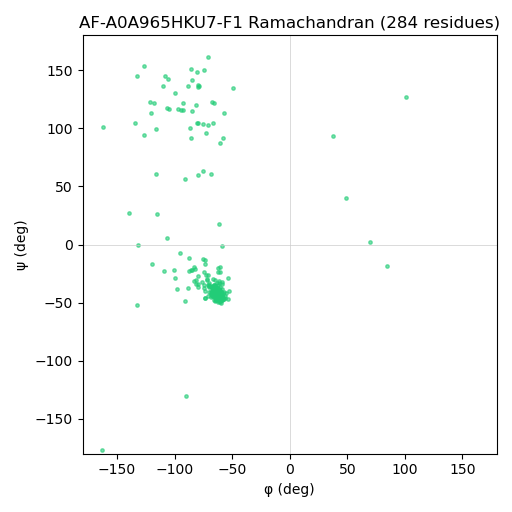9.420 -3.637 -18.490 1.00 78.06 138 LEU A C 1
ATOM 1021 O O . LEU A 1 138 ? 9.823 -3.108 -19.526 1.00 78.06 138 LEU A O 1
ATOM 1025 N N . GLY A 1 139 ? 8.998 -4.904 -18.433 1.00 71.25 139 GLY A N 1
ATOM 1026 C CA . GLY A 1 139 ? 8.785 -5.773 -19.585 1.00 71.25 139 GLY A CA 1
ATOM 1027 C C . GLY A 1 139 ? 7.355 -5.654 -20.112 1.00 71.25 139 GLY A C 1
ATOM 1028 O O . GLY A 1 139 ? 6.863 -4.553 -20.328 1.00 71.25 139 GLY A O 1
ATOM 1029 N N . GLU A 1 140 ? 6.682 -6.788 -20.323 1.00 67.06 140 GLU A N 1
ATOM 1030 C CA . GLU A 1 140 ? 5.308 -6.845 -20.843 1.00 67.06 140 GLU A CA 1
ATOM 1031 C C . GLU A 1 140 ? 4.351 -5.907 -20.080 1.00 67.06 140 GLU A C 1
ATOM 1033 O O . GLU A 1 140 ? 4.387 -5.851 -18.849 1.00 67.06 140 GLU A O 1
ATOM 1038 N N . GLN A 1 141 ? 3.516 -5.152 -20.816 1.00 65.00 141 GLN A N 1
ATOM 1039 C CA . GLN A 1 141 ? 2.582 -4.187 -20.222 1.00 65.00 141 GLN A CA 1
ATOM 1040 C C . GLN A 1 141 ? 1.670 -4.896 -19.219 1.00 65.00 141 GLN A C 1
ATOM 1042 O O . GLN A 1 141 ? 0.811 -5.691 -19.602 1.00 65.00 141 GLN A O 1
ATOM 1047 N N . ALA A 1 142 ? 1.821 -4.557 -17.941 1.00 64.38 142 ALA A N 1
ATOM 1048 C CA . ALA A 1 142 ? 0.970 -5.044 -16.873 1.00 64.38 142 ALA A CA 1
ATOM 1049 C C . ALA A 1 142 ? 0.251 -3.856 -16.227 1.00 64.38 142 ALA A C 1
ATOM 1051 O O . ALA A 1 142 ? 0.846 -2.904 -15.720 1.00 64.38 142 ALA A O 1
ATOM 1052 N N . SER A 1 143 ? -1.078 -3.908 -16.247 1.00 77.31 143 SER A N 1
ATOM 1053 C CA . SER A 1 143 ? -1.900 -3.004 -15.451 1.00 77.31 143 SER A CA 1
ATOM 1054 C C . SER A 1 143 ? -2.067 -3.629 -14.072 1.00 77.31 143 SER A C 1
ATOM 1056 O O . SER A 1 143 ? -2.867 -4.547 -13.899 1.00 77.31 143 SER A O 1
ATOM 1058 N N . LEU A 1 144 ? -1.294 -3.155 -13.099 1.00 81.38 144 LEU A N 1
ATOM 1059 C CA . LEU A 1 144 ? -1.351 -3.626 -11.720 1.00 81.38 144 LEU A CA 1
ATOM 1060 C C . LEU A 1 144 ? -2.319 -2.737 -10.942 1.00 81.38 144 LEU A C 1
ATOM 1062 O O . LEU A 1 144 ? -2.157 -1.520 -10.883 1.00 81.38 144 LEU A O 1
ATOM 1066 N N . VAL A 1 145 ? -3.355 -3.339 -10.370 1.00 87.00 145 VAL A N 1
ATOM 1067 C CA . VAL A 1 145 ? -4.386 -2.619 -9.619 1.00 87.00 145 VAL A CA 1
ATOM 1068 C C . VAL A 1 145 ? -4.15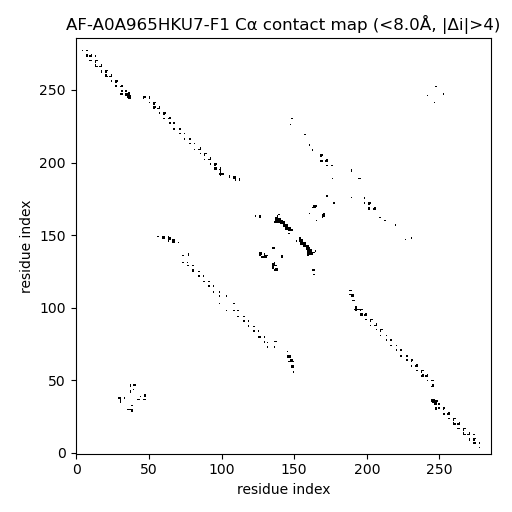9 -2.858 -8.133 1.00 87.00 145 VAL A C 1
ATOM 1070 O O . VAL A 1 145 ? -4.246 -3.990 -7.664 1.00 87.00 145 VAL A O 1
ATOM 1073 N N . PHE A 1 146 ? -3.870 -1.790 -7.395 1.00 88.12 146 PHE A N 1
ATOM 1074 C CA . PHE A 1 146 ? -3.700 -1.828 -5.947 1.00 88.12 146 PHE A CA 1
ATOM 1075 C C . PHE A 1 146 ? -4.966 -1.351 -5.257 1.00 88.12 146 PHE A C 1
ATOM 1077 O O . PHE A 1 146 ? -5.481 -0.277 -5.560 1.00 88.12 146 PHE A O 1
ATOM 1084 N N . GLN A 1 147 ? -5.435 -2.130 -4.287 1.00 89.81 147 GLN A N 1
ATOM 1085 C CA . GLN A 1 147 ? -6.520 -1.725 -3.405 1.00 89.81 147 GLN A CA 1
ATOM 1086 C C . GLN A 1 147 ? -5.961 -0.806 -2.313 1.00 89.81 147 GLN A C 1
ATOM 1088 O O . GLN A 1 147 ? -5.305 -1.277 -1.381 1.00 89.81 147 GLN A O 1
ATOM 1093 N N . THR A 1 148 ? -6.217 0.496 -2.434 1.00 87.94 148 THR A N 1
ATOM 1094 C CA . THR A 1 148 ? -5.678 1.551 -1.555 1.00 87.94 148 THR A CA 1
ATOM 1095 C C . THR A 1 148 ? -6.777 2.250 -0.755 1.00 87.94 148 THR A C 1
ATOM 1097 O O . THR A 1 148 ? -6.640 3.411 -0.385 1.00 87.94 148 THR A O 1
ATOM 1100 N N . GLY A 1 149 ? -7.886 1.561 -0.504 1.00 87.25 149 GLY A N 1
ATOM 1101 C CA . GLY A 1 149 ? -8.975 2.043 0.337 1.00 87.25 149 GLY A CA 1
ATOM 1102 C C . GLY A 1 149 ? -9.902 0.914 0.764 1.00 87.25 149 GLY A C 1
ATOM 1103 O O . GLY A 1 149 ? -9.658 -0.260 0.474 1.00 87.25 149 GLY A O 1
ATOM 1104 N N . GLU A 1 150 ? -10.958 1.270 1.487 1.00 85.88 150 GLU A N 1
ATOM 1105 C CA . GLU A 1 150 ? -11.909 0.307 2.046 1.00 85.88 150 GLU A CA 1
ATOM 1106 C C . GLU A 1 150 ? -12.947 -0.157 1.014 1.00 85.88 150 GLU A C 1
ATOM 1108 O O . GLU A 1 150 ? -13.380 -1.310 1.051 1.00 85.88 150 GLU A O 1
ATOM 1113 N N . ARG A 1 151 ? -13.363 0.720 0.090 1.00 85.00 151 ARG A N 1
ATOM 1114 C CA . ARG A 1 151 ? -14.411 0.404 -0.888 1.00 85.00 151 ARG A CA 1
ATOM 1115 C C . ARG A 1 151 ? -13.822 -0.295 -2.101 1.00 85.00 151 ARG A C 1
ATOM 1117 O O . ARG A 1 151 ? -12.706 0.004 -2.501 1.00 85.00 151 ARG A O 1
ATOM 1124 N N . ILE A 1 152 ? -14.615 -1.139 -2.757 1.00 81.19 152 ILE A N 1
ATOM 1125 C CA . ILE A 1 152 ? -14.200 -1.865 -3.970 1.00 81.19 152 ILE A CA 1
ATOM 1126 C C . ILE A 1 152 ? -13.658 -0.951 -5.086 1.00 81.19 152 ILE A C 1
ATOM 1128 O O . ILE A 1 152 ? -12.790 -1.365 -5.846 1.00 81.19 152 ILE A O 1
ATOM 1132 N N . ASP A 1 153 ? -14.127 0.297 -5.147 1.00 82.44 153 ASP A N 1
ATOM 1133 C CA . ASP A 1 153 ? -13.736 1.270 -6.171 1.00 82.44 153 ASP A CA 1
ATOM 1134 C C . ASP A 1 153 ? -12.469 2.069 -5.810 1.00 82.44 153 ASP A C 1
ATOM 1136 O O . ASP A 1 153 ? -11.898 2.734 -6.676 1.00 82.44 153 ASP A O 1
ATOM 1140 N N . ASP A 1 154 ? -11.998 1.998 -4.558 1.00 82.94 154 ASP A N 1
ATOM 1141 C CA . ASP A 1 154 ? -10.844 2.761 -4.058 1.00 82.94 154 ASP A CA 1
ATOM 1142 C C . ASP A 1 154 ? -9.515 2.107 -4.477 1.00 82.94 154 ASP A C 1
ATOM 1144 O O . ASP A 1 154 ? -8.677 1.706 -3.658 1.00 82.94 154 ASP A O 1
ATOM 1148 N N . THR A 1 155 ? -9.322 1.991 -5.788 1.00 86.00 155 THR A N 1
ATOM 1149 C CA . THR A 1 155 ? -8.141 1.378 -6.391 1.00 86.00 155 THR A CA 1
ATOM 1150 C C . THR A 1 155 ? -7.229 2.409 -7.040 1.00 86.00 155 THR A C 1
ATOM 1152 O O . THR A 1 155 ? -7.667 3.387 -7.651 1.00 86.00 155 THR A O 1
ATOM 1155 N N . LEU A 1 156 ? -5.924 2.161 -6.956 1.00 82.12 156 LEU A N 1
ATOM 1156 C CA . LEU A 1 156 ? -4.935 2.830 -7.782 1.00 82.12 156 LEU A CA 1
ATOM 1157 C C . LEU A 1 156 ? -4.419 1.852 -8.830 1.00 82.12 156 LEU A C 1
ATOM 1159 O O . LEU A 1 156 ? -3.790 0.845 -8.511 1.00 82.12 156 LEU A O 1
ATOM 1163 N N . THR A 1 157 ? -4.651 2.179 -10.097 1.00 81.19 157 THR A N 1
ATOM 1164 C CA . THR A 1 157 ? -4.038 1.447 -11.205 1.00 81.19 157 THR A CA 1
ATOM 1165 C C . THR A 1 157 ? -2.647 2.006 -11.482 1.00 81.19 157 THR A C 1
ATOM 1167 O O . THR A 1 157 ? -2.503 3.152 -11.913 1.00 81.19 157 THR A O 1
ATOM 1170 N N . VAL A 1 158 ? -1.631 1.180 -11.264 1.00 76.44 158 VAL A N 1
ATOM 1171 C CA . VAL A 1 158 ? -0.258 1.400 -11.711 1.00 76.44 158 VAL A CA 1
ATOM 1172 C C . VAL A 1 158 ? -0.106 0.728 -13.068 1.00 76.44 158 VAL A C 1
ATOM 1174 O O . VAL A 1 158 ? -0.231 -0.488 -13.201 1.00 76.44 158 VAL A O 1
ATOM 1177 N N . ARG A 1 159 ? 0.147 1.530 -14.099 1.00 70.94 159 ARG A N 1
ATOM 1178 C CA . ARG A 1 159 ? 0.437 1.018 -15.439 1.00 70.94 159 ARG A CA 1
ATOM 1179 C C . ARG A 1 159 ? 1.944 0.916 -15.597 1.00 70.94 159 ARG A C 1
ATOM 1181 O O . ARG A 1 159 ? 2.619 1.945 -15.584 1.00 70.94 159 ARG A O 1
ATOM 1188 N N . THR A 1 160 ? 2.453 -0.297 -15.771 1.00 66.50 160 THR A N 1
ATOM 1189 C CA . THR A 1 160 ? 3.812 -0.481 -16.272 1.00 66.50 160 THR A CA 1
ATOM 1190 C C . THR A 1 160 ? 3.763 -0.336 -17.791 1.00 66.50 160 THR A C 1
ATOM 1192 O O . THR A 1 160 ? 2.991 -1.018 -18.467 1.00 66.50 160 THR A O 1
ATOM 1195 N N . SER A 1 161 ? 4.495 0.635 -18.340 1.00 63.16 161 SER A N 1
ATOM 1196 C CA . SER A 1 161 ? 4.677 0.716 -19.789 1.00 63.16 161 SER A CA 1
ATOM 1197 C C . SER A 1 161 ? 5.837 -0.193 -20.178 1.00 63.16 161 SER A C 1
ATOM 1199 O O . SER A 1 161 ? 6.827 -0.310 -19.451 1.00 63.16 161 SER A O 1
ATOM 1201 N N . ASN A 1 162 ? 5.699 -0.867 -21.318 1.00 62.00 162 ASN A N 1
ATOM 1202 C CA . ASN A 1 162 ? 6.804 -1.630 -21.871 1.00 62.00 162 ASN A CA 1
ATOM 1203 C C . ASN A 1 162 ? 7.728 -0.649 -22.592 1.00 62.00 162 ASN A C 1
ATOM 1205 O O . ASN A 1 162 ? 7.417 -0.204 -23.695 1.00 62.00 162 ASN A O 1
ATOM 1209 N N . VAL A 1 163 ? 8.866 -0.334 -21.974 1.00 57.25 163 VAL A N 1
ATOM 1210 C CA . VAL A 1 163 ? 9.886 0.553 -22.560 1.00 57.25 163 VAL A CA 1
ATOM 1211 C C . VAL A 1 163 ? 10.425 -0.023 -23.882 1.00 57.25 163 VAL A C 1
ATOM 1213 O O . VAL A 1 163 ? 10.890 0.725 -24.734 1.00 57.25 163 VAL A O 1
ATOM 1216 N N . TYR A 1 164 ? 10.327 -1.342 -24.087 1.00 52.75 164 TYR A N 1
ATOM 1217 C CA . TYR A 1 164 ? 10.926 -2.057 -25.213 1.00 52.75 164 TYR A CA 1
ATOM 1218 C C . TYR A 1 164 ? 9.964 -2.331 -26.384 1.00 52.75 164 TYR A C 1
ATOM 1220 O O . TYR A 1 164 ? 10.376 -2.250 -27.539 1.00 52.75 164 TYR A O 1
ATOM 1228 N N . THR A 1 165 ? 8.690 -2.659 -26.122 1.00 48.03 165 THR A N 1
ATOM 1229 C CA . THR A 1 165 ? 7.730 -3.073 -27.171 1.00 48.03 165 THR A CA 1
ATOM 1230 C C . THR A 1 165 ? 6.680 -2.028 -27.526 1.00 48.03 165 THR A C 1
ATOM 1232 O O . THR A 1 165 ? 5.768 -2.354 -28.286 1.00 48.03 165 THR A O 1
ATOM 1235 N N . ASP A 1 166 ? 6.738 -0.803 -26.991 1.00 53.62 166 ASP A N 1
ATOM 1236 C CA . ASP A 1 166 ? 5.840 0.243 -27.480 1.00 53.62 166 ASP A CA 1
ATOM 1237 C C . ASP A 1 166 ? 6.215 0.584 -28.933 1.00 53.62 166 ASP A C 1
ATOM 1239 O O . ASP A 1 166 ? 7.259 1.173 -29.242 1.00 53.62 166 ASP A O 1
ATOM 1243 N N . THR A 1 167 ? 5.367 0.088 -29.833 1.00 48.28 167 THR A N 1
ATOM 1244 C CA . THR A 1 167 ? 5.582 -0.222 -31.256 1.00 48.28 167 THR A CA 1
ATOM 1245 C C . THR A 1 167 ? 6.030 0.960 -32.129 1.00 48.28 167 THR A C 1
ATOM 1247 O O . THR A 1 167 ? 6.246 0.801 -33.324 1.00 48.28 167 THR A O 1
ATOM 1250 N N . SER A 1 168 ? 6.162 2.166 -31.578 1.00 50.16 168 SER A N 1
ATOM 1251 C CA . SER A 1 168 ? 6.362 3.392 -32.356 1.00 50.16 168 SER A CA 1
ATOM 1252 C C . SER A 1 168 ? 7.763 4.012 -32.264 1.00 50.16 168 SER A C 1
ATOM 1254 O O . SER A 1 168 ? 8.142 4.742 -33.187 1.00 50.16 168 SER A O 1
ATOM 1256 N N . LYS A 1 169 ? 8.548 3.733 -31.208 1.00 54.19 169 LYS A N 1
ATOM 1257 C CA . LYS A 1 169 ? 9.815 4.456 -30.941 1.00 54.19 169 LYS A CA 1
ATOM 1258 C C . LYS A 1 169 ? 11.015 3.556 -30.624 1.00 54.19 169 LYS A C 1
ATOM 1260 O O . LYS A 1 169 ? 12.029 3.665 -31.305 1.00 54.19 169 LYS A O 1
ATOM 1265 N N . PHE A 1 170 ? 10.909 2.626 -29.670 1.00 52.19 170 PHE A N 1
ATOM 1266 C CA . PHE A 1 170 ? 12.003 1.686 -29.360 1.00 52.19 170 PHE A CA 1
ATOM 1267 C C . PHE A 1 170 ? 12.121 0.569 -30.405 1.00 52.19 170 PHE A C 1
ATOM 1269 O O . PHE A 1 170 ? 13.231 0.176 -30.756 1.00 52.19 170 PHE A O 1
ATOM 1276 N N . ALA A 1 171 ? 10.997 0.145 -30.997 1.00 53.94 171 ALA A N 1
ATOM 1277 C CA . ALA A 1 171 ? 10.983 -0.736 -32.165 1.00 53.94 171 ALA A CA 1
ATOM 1278 C C . ALA A 1 171 ? 11.743 -0.125 -33.353 1.00 53.94 171 ALA A C 1
ATOM 1280 O O . ALA A 1 171 ? 12.417 -0.858 -34.056 1.00 53.94 171 ALA A O 1
ATOM 1281 N N . LYS A 1 172 ? 11.751 1.209 -33.514 1.00 52.38 172 LYS A N 1
ATOM 1282 C CA . LYS A 1 172 ? 12.596 1.893 -34.509 1.00 52.38 172 LYS A CA 1
ATOM 1283 C C . LYS A 1 172 ? 14.077 1.893 -34.137 1.00 52.38 172 LYS A C 1
ATOM 1285 O O . LYS A 1 172 ? 14.914 1.874 -35.027 1.00 52.38 172 LYS A O 1
ATOM 1290 N N . LEU A 1 173 ? 14.416 1.893 -32.845 1.00 53.09 173 LEU A N 1
ATOM 1291 C CA . LEU A 1 173 ? 15.793 1.702 -32.369 1.00 53.09 173 LEU A CA 1
ATOM 1292 C C . LEU A 1 173 ? 16.246 0.273 -32.689 1.00 53.09 173 LEU A C 1
ATOM 1294 O O . LEU A 1 173 ? 17.340 0.081 -33.199 1.00 53.09 173 LEU A O 1
ATOM 1298 N N . VAL A 1 174 ? 15.368 -0.713 -32.491 1.00 55.84 174 VAL A N 1
ATOM 1299 C CA . VAL A 1 174 ? 15.588 -2.114 -32.872 1.00 55.84 174 VAL A CA 1
ATOM 1300 C C . VAL A 1 174 ? 15.522 -2.334 -34.388 1.00 55.84 174 VAL A C 1
ATOM 1302 O O . VAL A 1 174 ? 16.239 -3.189 -34.866 1.00 55.84 174 VAL A O 1
ATOM 1305 N N . GLU A 1 175 ? 14.765 -1.574 -35.177 1.00 52.91 175 GLU A N 1
ATOM 1306 C CA . GLU A 1 175 ? 14.758 -1.668 -36.649 1.00 52.91 175 GLU A CA 1
ATOM 1307 C C . GLU A 1 175 ? 15.953 -0.933 -37.277 1.00 52.91 175 GLU A C 1
ATOM 1309 O O . GLU A 1 175 ? 16.498 -1.398 -38.274 1.00 52.91 175 GLU A O 1
ATOM 1314 N N . LEU A 1 176 ? 16.412 0.179 -36.685 1.00 52.06 176 LEU A N 1
ATOM 1315 C CA . LEU A 1 176 ? 17.585 0.924 -37.161 1.00 52.06 176 LEU A CA 1
ATOM 1316 C C . LEU A 1 176 ? 18.904 0.269 -36.718 1.00 52.06 176 LEU A C 1
ATOM 1318 O O . LEU A 1 176 ? 19.866 0.257 -37.481 1.00 52.06 176 LEU A O 1
ATOM 1322 N N . VAL A 1 177 ? 18.957 -0.296 -35.505 1.00 54.59 177 VAL A N 1
ATOM 1323 C CA . VAL A 1 177 ? 20.109 -1.074 -34.998 1.00 54.59 177 VAL A CA 1
ATOM 1324 C C . VAL A 1 177 ? 20.014 -2.553 -35.396 1.00 54.59 177 VAL A C 1
ATOM 1326 O O . VAL A 1 177 ? 21.028 -3.239 -35.464 1.00 54.59 177 VAL A O 1
ATOM 1329 N N . GLY A 1 178 ? 18.815 -3.054 -35.688 1.00 47.38 178 GLY A N 1
ATOM 1330 C CA . GLY A 1 178 ? 18.525 -4.446 -36.034 1.00 47.38 178 GLY A CA 1
ATOM 1331 C C . GLY A 1 178 ? 17.992 -4.601 -37.450 1.00 47.38 178 GLY A C 1
ATOM 1332 O O . GLY A 1 178 ? 16.962 -5.237 -37.675 1.00 47.38 178 GLY A O 1
ATOM 1333 N N . GLN A 1 179 ? 18.806 -4.186 -38.421 1.00 45.59 179 GLN A N 1
ATOM 1334 C CA . GLN A 1 179 ? 18.962 -5.039 -39.595 1.00 45.59 179 GLN A CA 1
ATOM 1335 C C . GLN A 1 179 ? 19.525 -6.394 -39.125 1.00 45.59 179 GLN A C 1
ATOM 1337 O O . GLN A 1 179 ? 20.727 -6.585 -39.004 1.00 45.59 179 GLN A O 1
ATOM 1342 N N . THR A 1 180 ? 18.612 -7.291 -38.756 1.00 35.59 180 THR A N 1
ATOM 1343 C CA . THR A 1 180 ? 18.720 -8.753 -38.755 1.00 35.59 180 THR A CA 1
ATOM 1344 C C . THR A 1 180 ? 20.083 -9.351 -38.352 1.00 35.59 180 THR A C 1
ATOM 1346 O O . THR A 1 180 ? 20.927 -9.656 -39.190 1.00 35.59 180 THR A O 1
ATOM 1349 N N . PHE A 1 181 ? 20.238 -9.672 -37.061 1.00 46.75 181 PHE A N 1
ATOM 1350 C CA . PHE A 1 181 ? 21.243 -10.622 -36.554 1.00 46.75 181 PHE A CA 1
ATOM 1351 C C . PHE A 1 181 ? 20.833 -12.077 -36.853 1.00 46.75 181 PHE A C 1
ATOM 1353 O O . PHE A 1 181 ? 20.613 -12.883 -35.950 1.00 46.75 181 PHE A O 1
ATOM 1360 N N . THR A 1 182 ? 20.730 -12.438 -38.131 1.00 33.62 182 THR A N 1
ATOM 1361 C CA . THR A 1 182 ? 20.812 -13.845 -38.541 1.00 33.62 182 THR A CA 1
ATOM 1362 C C . THR A 1 182 ? 21.972 -13.988 -39.506 1.00 33.62 182 THR A C 1
ATOM 1364 O O . THR A 1 182 ? 21.911 -13.486 -40.625 1.00 33.62 182 THR A O 1
ATOM 1367 N N . ASN A 1 183 ? 22.987 -14.720 -39.047 1.00 36.97 183 ASN A N 1
ATOM 1368 C CA . ASN A 1 183 ? 24.197 -15.170 -39.737 1.00 36.97 183 ASN A CA 1
ATOM 1369 C C . ASN A 1 183 ? 25.464 -14.356 -39.440 1.00 36.97 183 ASN A C 1
ATOM 1371 O O . ASN A 1 183 ? 25.536 -13.142 -39.600 1.00 36.97 183 ASN A O 1
ATOM 1375 N N . SER A 1 184 ? 26.479 -15.116 -39.033 1.00 43.12 184 SER A N 1
ATOM 1376 C CA . SER A 1 184 ? 27.824 -14.755 -38.577 1.00 43.12 184 SER A CA 1
ATOM 1377 C C . SER A 1 184 ? 28.714 -14.019 -39.601 1.00 43.12 184 SER A C 1
ATOM 1379 O O . SER A 1 184 ? 29.919 -13.972 -39.392 1.00 43.12 184 SER A O 1
ATOM 1381 N N . ASP A 1 185 ? 28.172 -13.437 -40.676 1.00 44.28 185 ASP A N 1
ATOM 1382 C CA . ASP A 1 185 ? 28.964 -12.923 -41.812 1.00 44.28 185 ASP A CA 1
ATOM 1383 C C . ASP A 1 185 ? 28.483 -11.577 -42.383 1.00 44.28 185 ASP A C 1
ATOM 1385 O O . ASP A 1 185 ? 28.730 -11.255 -43.541 1.00 44.28 185 ASP A O 1
ATOM 1389 N N . ASN A 1 186 ? 27.841 -10.730 -41.577 1.00 41.03 186 ASN A N 1
ATOM 1390 C CA . ASN A 1 186 ? 27.623 -9.333 -41.956 1.00 41.03 186 ASN A CA 1
ATOM 1391 C C . ASN A 1 186 ? 28.125 -8.392 -40.865 1.00 41.03 186 ASN A C 1
ATOM 1393 O O . ASN A 1 186 ? 27.395 -7.990 -39.962 1.00 41.03 186 ASN A O 1
ATOM 1397 N N . VAL A 1 187 ? 29.371 -7.943 -41.027 1.00 44.09 187 VAL A N 1
ATOM 1398 C CA . VAL A 1 187 ? 29.845 -6.647 -40.519 1.00 44.09 187 VAL A CA 1
ATOM 1399 C C . VAL A 1 187 ? 29.131 -5.543 -41.330 1.00 44.09 187 VAL A C 1
ATOM 1401 O O . VAL A 1 187 ? 29.738 -4.766 -42.057 1.00 44.09 187 VAL A O 1
ATOM 1404 N N . GLY A 1 188 ? 27.796 -5.518 -41.252 1.00 47.16 188 GLY A N 1
ATOM 1405 C CA . GLY A 1 188 ? 26.881 -4.517 -41.815 1.00 47.16 188 GLY A CA 1
ATOM 1406 C C . GLY A 1 188 ? 26.631 -3.434 -40.779 1.00 47.16 188 GLY A C 1
ATOM 1407 O O . GLY A 1 188 ? 25.529 -3.217 -40.295 1.00 47.16 188 GLY A O 1
ATOM 1408 N N . GLN A 1 189 ? 27.752 -2.876 -40.363 1.00 55.56 189 GLN A N 1
ATOM 1409 C CA . GLN A 1 189 ? 27.996 -2.051 -39.204 1.00 55.56 189 GLN A CA 1
ATOM 1410 C C . GLN A 1 189 ? 27.423 -0.643 -39.430 1.00 55.56 189 GLN A C 1
ATOM 1412 O O . GLN A 1 189 ? 27.370 -0.147 -40.560 1.00 55.56 189 GLN A O 1
ATOM 1417 N N . LEU A 1 190 ? 27.016 0.020 -38.348 1.00 59.12 190 LEU A N 1
ATOM 1418 C CA . LEU A 1 190 ? 26.806 1.464 -38.324 1.00 59.12 190 LEU A CA 1
ATOM 1419 C C . LEU A 1 190 ? 28.144 2.110 -38.730 1.00 59.12 190 LEU A C 1
ATOM 1421 O O . LEU A 1 190 ? 29.063 2.239 -37.929 1.00 59.12 190 LEU A O 1
ATOM 1425 N N . THR A 1 191 ? 28.322 2.361 -40.023 1.00 63.81 191 THR A N 1
ATOM 1426 C CA . THR A 1 191 ? 29.617 2.702 -40.647 1.00 63.81 191 THR A CA 1
ATOM 1427 C C . THR A 1 191 ? 29.592 4.068 -41.302 1.00 63.81 191 THR A C 1
ATOM 1429 O O . THR A 1 191 ? 30.643 4.647 -41.569 1.00 63.81 191 THR A O 1
ATOM 1432 N N . THR A 1 192 ? 28.393 4.592 -41.539 1.00 66.56 192 THR A N 1
ATOM 1433 C CA . THR A 1 192 ? 28.153 5.866 -42.201 1.00 66.56 192 THR A CA 1
ATOM 1434 C C . THR A 1 192 ? 27.713 6.912 -41.188 1.00 66.56 192 THR A C 1
ATOM 1436 O O . THR A 1 192 ? 26.947 6.623 -40.269 1.00 66.56 192 THR A O 1
ATOM 1439 N N . THR A 1 193 ? 28.178 8.147 -41.374 1.00 72.12 193 THR A N 1
ATOM 1440 C CA . THR A 1 193 ? 27.806 9.299 -40.539 1.00 72.12 193 THR A CA 1
ATOM 1441 C C . THR A 1 193 ? 26.288 9.474 -40.424 1.00 72.12 193 THR A C 1
ATOM 1443 O O . THR A 1 193 ? 25.789 9.708 -39.326 1.00 72.12 193 THR A O 1
ATOM 1446 N N . ASP A 1 194 ? 25.546 9.272 -41.515 1.00 73.19 194 ASP A N 1
ATOM 1447 C CA . ASP A 1 194 ? 24.089 9.452 -41.543 1.00 73.19 194 ASP A CA 1
ATOM 1448 C C . ASP A 1 194 ? 23.347 8.455 -40.642 1.00 73.19 194 ASP A C 1
ATOM 1450 O O . ASP A 1 194 ? 22.362 8.813 -39.994 1.00 73.19 194 ASP A O 1
ATOM 1454 N N . SER A 1 195 ? 23.853 7.223 -40.524 1.00 72.81 195 SER A N 1
ATOM 1455 C CA . SER A 1 195 ? 23.245 6.210 -39.654 1.00 72.81 195 SER A CA 1
ATOM 1456 C C . SER A 1 195 ? 23.425 6.548 -38.169 1.00 72.81 195 SER A C 1
ATOM 1458 O O . SER A 1 195 ? 22.514 6.331 -37.372 1.00 72.81 195 SER A O 1
ATOM 1460 N N . PHE A 1 196 ? 24.564 7.140 -37.789 1.00 74.81 196 PHE A N 1
ATOM 1461 C CA . PHE A 1 196 ? 24.798 7.626 -36.423 1.00 74.81 196 PHE A CA 1
ATOM 1462 C C . PHE A 1 196 ? 23.941 8.856 -36.078 1.00 74.81 196 PHE A C 1
ATOM 1464 O O . PHE A 1 196 ? 23.447 8.964 -34.955 1.00 74.81 196 PHE A O 1
ATOM 1471 N N . LEU A 1 197 ? 23.706 9.757 -37.040 1.00 73.94 197 LEU A N 1
ATOM 1472 C CA . LEU A 1 197 ? 22.807 10.905 -36.858 1.00 73.94 197 LEU A CA 1
ATOM 1473 C C . LEU A 1 197 ? 21.343 10.467 -36.700 1.00 73.94 197 LEU A C 1
ATOM 1475 O O . LEU A 1 197 ? 20.652 10.951 -35.802 1.00 73.94 197 LEU A O 1
ATOM 1479 N N . GLY A 1 198 ? 20.889 9.507 -37.514 1.00 72.25 198 GLY A N 1
ATOM 1480 C CA . GLY A 1 198 ? 19.565 8.896 -37.365 1.00 72.25 198 GLY A CA 1
ATOM 1481 C C . GLY A 1 198 ? 19.394 8.216 -36.005 1.00 72.25 198 GLY A C 1
ATOM 1482 O O . GLY A 1 198 ? 18.382 8.413 -35.335 1.00 72.25 198 GLY A O 1
ATOM 1483 N N . LEU A 1 199 ? 20.420 7.496 -35.548 1.00 74.56 199 LEU A N 1
ATOM 1484 C CA . LEU A 1 199 ? 20.428 6.834 -34.246 1.00 74.56 199 LEU A CA 1
ATOM 1485 C C . LEU A 1 199 ? 20.340 7.823 -33.076 1.00 74.56 199 LEU A C 1
ATOM 1487 O O . LEU A 1 199 ? 19.590 7.569 -32.137 1.00 74.56 199 LEU A O 1
ATOM 1491 N N . SER A 1 200 ? 21.019 8.974 -33.150 1.00 76.12 200 SER A N 1
ATOM 1492 C CA . SER A 1 200 ? 20.913 10.019 -32.119 1.00 76.12 200 SER A CA 1
ATOM 1493 C C . SER A 1 200 ? 19.472 10.504 -31.929 1.00 76.12 200 SER A C 1
ATOM 1495 O O . SER A 1 200 ? 19.033 10.660 -30.793 1.00 76.12 200 SER A O 1
ATOM 1497 N N . SER A 1 201 ? 18.712 10.690 -33.015 1.00 77.06 201 SER A N 1
ATOM 1498 C CA . SER A 1 201 ? 17.306 11.121 -32.932 1.00 77.06 201 SER A CA 1
ATOM 1499 C C . SER A 1 201 ? 16.402 10.069 -32.275 1.00 77.06 201 SER A C 1
ATOM 1501 O O . SER A 1 201 ? 15.465 10.412 -31.546 1.00 77.06 201 SER A O 1
ATOM 1503 N N . ILE A 1 202 ? 16.689 8.785 -32.496 1.00 76.69 202 ILE A N 1
ATOM 1504 C CA . ILE A 1 202 ? 15.939 7.699 -31.859 1.00 76.69 202 ILE A CA 1
ATOM 1505 C C . ILE A 1 202 ? 16.304 7.582 -30.375 1.00 76.69 202 ILE A C 1
ATOM 1507 O O . ILE A 1 202 ? 15.412 7.395 -29.549 1.00 76.69 202 ILE A O 1
ATOM 1511 N N . ILE A 1 203 ? 17.582 7.738 -30.019 1.00 80.94 203 ILE A N 1
ATOM 1512 C CA . ILE A 1 203 ? 18.019 7.738 -28.615 1.00 80.94 203 ILE A CA 1
ATOM 1513 C C . ILE A 1 203 ? 17.384 8.902 -27.851 1.00 80.94 203 ILE A C 1
ATOM 1515 O O . ILE A 1 203 ? 16.925 8.700 -26.731 1.00 80.94 203 ILE A O 1
ATOM 1519 N N . ASP A 1 204 ? 17.280 10.087 -28.457 1.00 83.50 204 ASP A N 1
ATOM 1520 C CA . ASP A 1 204 ? 16.575 11.222 -27.848 1.00 83.50 204 ASP A CA 1
ATOM 1521 C C . ASP A 1 204 ? 15.108 10.885 -27.561 1.00 83.50 204 ASP A C 1
ATOM 1523 O O . ASP A 1 204 ? 14.627 11.077 -26.446 1.00 83.50 204 ASP A O 1
ATOM 1527 N N . SER A 1 205 ? 14.430 10.254 -28.522 1.00 81.62 205 SER A N 1
ATOM 1528 C CA . SER A 1 205 ? 13.052 9.785 -28.332 1.00 81.62 205 SER A CA 1
ATOM 1529 C C . SER A 1 205 ? 12.929 8.725 -27.226 1.00 81.62 205 SER A C 1
ATOM 1531 O O . SER A 1 205 ? 11.924 8.687 -26.518 1.00 81.62 205 SER A O 1
ATOM 1533 N N . ALA A 1 206 ? 13.932 7.854 -27.075 1.00 81.56 206 ALA A N 1
ATOM 1534 C CA . ALA A 1 206 ? 13.988 6.843 -26.020 1.00 81.56 206 ALA A CA 1
ATOM 1535 C C . ALA A 1 206 ? 14.225 7.458 -24.630 1.00 81.56 206 ALA A C 1
ATOM 1537 O O . ALA A 1 206 ? 13.591 7.043 -23.659 1.00 81.56 206 ALA A O 1
ATOM 1538 N N . ILE A 1 207 ? 15.104 8.461 -24.529 1.00 86.12 207 ILE A N 1
ATOM 1539 C CA . ILE A 1 207 ? 15.349 9.211 -23.289 1.00 86.12 207 ILE A CA 1
ATOM 1540 C C . ILE A 1 207 ? 14.073 9.939 -22.849 1.00 86.12 207 ILE A C 1
ATOM 1542 O O . ILE A 1 207 ? 13.716 9.864 -21.673 1.00 86.12 207 ILE A O 1
ATOM 1546 N N . ASP A 1 208 ? 13.358 10.582 -23.777 1.00 87.00 208 ASP A N 1
ATOM 1547 C CA . ASP A 1 208 ? 12.101 11.283 -23.484 1.00 87.00 208 ASP A CA 1
ATOM 1548 C C . ASP A 1 208 ? 11.000 10.332 -22.983 1.00 87.00 208 ASP A C 1
ATOM 1550 O O . ASP A 1 208 ? 10.236 10.672 -22.075 1.00 87.00 208 ASP A O 1
ATOM 1554 N N . GLU A 1 209 ? 10.932 9.115 -23.525 1.00 83.12 209 GLU A N 1
ATOM 1555 C CA . GLU A 1 209 ? 9.991 8.084 -23.075 1.00 83.12 209 GLU A CA 1
ATOM 1556 C C . GLU A 1 209 ? 10.310 7.621 -21.644 1.00 83.12 209 GLU A C 1
ATOM 1558 O O . GLU A 1 209 ? 9.434 7.609 -20.775 1.00 83.12 209 GLU A O 1
ATOM 1563 N N . VAL A 1 210 ? 11.584 7.324 -21.357 1.00 86.38 210 VAL A N 1
ATOM 1564 C CA . VAL A 1 210 ? 12.039 6.967 -20.002 1.00 86.38 210 VAL A CA 1
ATOM 1565 C C . VAL A 1 210 ? 11.772 8.111 -19.020 1.00 86.38 210 VAL A C 1
ATOM 1567 O O . VAL A 1 210 ? 11.292 7.872 -17.910 1.00 86.38 210 VAL A O 1
ATOM 1570 N N . ALA A 1 211 ? 12.019 9.360 -19.422 1.00 88.62 211 ALA A N 1
ATOM 1571 C CA . ALA A 1 211 ? 11.726 10.534 -18.606 1.00 88.62 211 ALA A CA 1
ATOM 1572 C C . ALA A 1 211 ? 10.220 10.676 -18.318 1.00 88.62 211 ALA A C 1
ATOM 1574 O O . ALA A 1 211 ? 9.834 10.924 -17.173 1.00 88.62 211 ALA A O 1
ATOM 1575 N N . THR A 1 212 ? 9.366 10.449 -19.319 1.00 86.75 212 THR A N 1
ATOM 1576 C CA . THR A 1 212 ? 7.899 10.476 -19.175 1.00 86.75 212 THR A CA 1
ATOM 1577 C C . THR A 1 212 ? 7.407 9.384 -18.224 1.00 86.75 212 THR A C 1
ATOM 1579 O O . THR A 1 212 ? 6.558 9.635 -17.360 1.00 86.75 212 THR A O 1
ATOM 1582 N N . GLN A 1 213 ? 7.980 8.182 -18.314 1.00 85.62 213 GLN A N 1
ATOM 1583 C CA . GLN A 1 213 ? 7.635 7.080 -17.420 1.00 85.62 213 GLN A CA 1
ATOM 1584 C C . GLN A 1 213 ? 8.057 7.369 -15.973 1.00 85.62 213 GLN A C 1
ATOM 1586 O O . GLN A 1 213 ? 7.257 7.194 -15.051 1.00 85.62 213 GLN A O 1
ATOM 1591 N N . ARG A 1 214 ? 9.271 7.896 -15.760 1.00 88.94 214 ARG A N 1
ATOM 1592 C CA . ARG A 1 214 ? 9.747 8.321 -14.429 1.00 88.94 214 ARG A CA 1
ATOM 1593 C C . ARG A 1 214 ? 8.879 9.429 -13.837 1.00 88.94 214 ARG A C 1
ATOM 1595 O O . ARG A 1 214 ? 8.526 9.359 -12.661 1.00 88.94 214 ARG A O 1
ATOM 1602 N N . ALA A 1 215 ? 8.472 10.410 -14.644 1.00 90.56 215 ALA A N 1
ATOM 1603 C CA . ALA A 1 215 ? 7.549 11.459 -14.211 1.00 90.56 215 ALA A CA 1
ATOM 1604 C C . ALA A 1 215 ? 6.187 10.881 -13.785 1.00 90.56 215 ALA A C 1
ATOM 1606 O O . ALA A 1 215 ? 5.627 11.279 -12.759 1.00 90.56 215 ALA A O 1
ATOM 1607 N N . THR A 1 216 ? 5.682 9.893 -14.527 1.00 87.50 216 THR A N 1
ATOM 1608 C CA . THR A 1 216 ? 4.430 9.198 -14.204 1.00 87.50 216 THR A CA 1
ATOM 1609 C C . THR A 1 216 ? 4.538 8.417 -12.893 1.00 87.50 216 THR A C 1
ATOM 1611 O O . THR A 1 216 ? 3.664 8.554 -12.034 1.00 87.50 216 THR A O 1
ATOM 1614 N N . TYR A 1 217 ? 5.616 7.654 -12.686 1.00 89.06 217 TYR A N 1
ATOM 1615 C CA . TYR A 1 217 ? 5.857 6.934 -11.429 1.00 89.06 217 TYR A CA 1
ATOM 1616 C C . TYR A 1 217 ? 6.034 7.887 -10.244 1.00 89.06 217 TYR A C 1
ATOM 1618 O O . TYR A 1 217 ? 5.411 7.678 -9.204 1.00 89.06 217 TYR A O 1
ATOM 1626 N N . GLY A 1 218 ? 6.780 8.982 -10.409 1.00 92.00 218 GLY A N 1
ATOM 1627 C CA . GLY A 1 218 ? 6.921 10.010 -9.375 1.00 92.00 218 GLY A CA 1
ATOM 1628 C C . GLY A 1 218 ? 5.580 10.643 -8.982 1.00 92.00 218 GLY A C 1
ATOM 1629 O O . GLY A 1 218 ? 5.272 10.779 -7.798 1.00 92.00 218 GLY A O 1
ATOM 1630 N N . SER A 1 219 ? 4.727 10.960 -9.963 1.00 91.31 219 SER A N 1
ATOM 1631 C CA . SER A 1 219 ? 3.368 11.453 -9.703 1.00 91.31 219 SER A CA 1
ATOM 1632 C C . SER A 1 219 ? 2.513 10.428 -8.947 1.00 91.31 219 SER A C 1
ATOM 1634 O O . SER A 1 219 ? 1.824 10.782 -7.988 1.00 91.31 219 SER A O 1
ATOM 1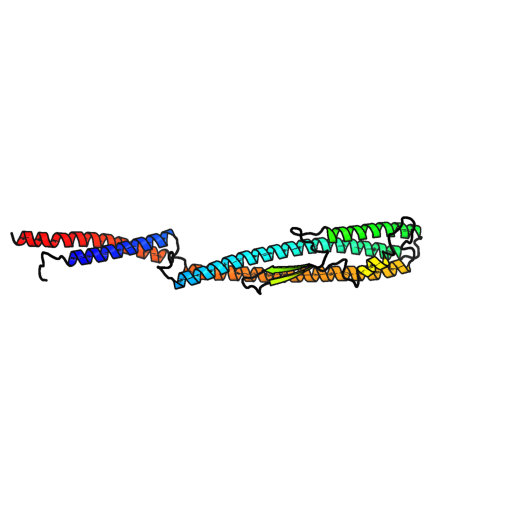636 N N . GLN A 1 220 ? 2.581 9.148 -9.326 1.00 90.31 220 GLN A N 1
ATOM 1637 C CA . GLN A 1 220 ? 1.852 8.075 -8.644 1.00 90.31 220 GLN A CA 1
ATOM 1638 C C . GLN A 1 220 ? 2.328 7.875 -7.199 1.00 90.31 220 GLN A C 1
ATOM 1640 O O . GLN A 1 220 ? 1.486 7.746 -6.312 1.00 90.31 220 GLN A O 1
ATOM 1645 N N . VAL A 1 221 ? 3.638 7.939 -6.935 1.00 92.75 221 VAL A N 1
ATOM 1646 C CA . VAL A 1 221 ? 4.193 7.905 -5.570 1.00 92.75 221 VAL A CA 1
ATOM 1647 C C . VAL A 1 221 ? 3.674 9.082 -4.740 1.00 92.75 221 VAL A C 1
ATOM 1649 O O . VAL A 1 221 ? 3.226 8.885 -3.613 1.00 92.75 221 VAL A O 1
ATOM 1652 N N . ASN A 1 222 ? 3.633 10.295 -5.298 1.00 94.06 222 ASN A N 1
ATOM 1653 C CA . ASN A 1 222 ? 3.070 11.454 -4.596 1.00 94.06 222 ASN A CA 1
ATOM 1654 C C . ASN A 1 222 ? 1.581 11.262 -4.274 1.00 94.06 222 ASN A C 1
ATOM 1656 O O . ASN A 1 222 ? 1.148 11.522 -3.150 1.00 94.06 222 ASN A O 1
ATOM 1660 N N . ARG A 1 223 ? 0.795 10.747 -5.228 1.00 91.31 223 ARG A N 1
ATOM 1661 C CA . ARG A 1 223 ? -0.618 10.406 -4.998 1.00 91.31 223 ARG A CA 1
ATOM 1662 C C . ARG A 1 223 ? -0.782 9.358 -3.895 1.00 91.31 223 ARG A C 1
ATOM 1664 O O . ARG A 1 223 ? -1.668 9.518 -3.059 1.00 91.31 223 ARG A O 1
ATOM 1671 N N . LEU A 1 224 ? 0.064 8.327 -3.870 1.00 91.75 224 LEU A N 1
ATOM 1672 C CA . LEU A 1 224 ? 0.065 7.294 -2.829 1.00 91.75 224 LEU A CA 1
ATOM 1673 C C . LEU A 1 224 ? 0.424 7.862 -1.456 1.00 91.75 224 LEU A C 1
ATOM 1675 O O . LEU A 1 224 ? -0.262 7.543 -0.494 1.00 91.75 224 LEU A O 1
ATOM 1679 N N . ASN A 1 225 ? 1.414 8.752 -1.360 1.00 95.19 225 ASN A N 1
ATOM 1680 C CA . ASN A 1 225 ? 1.768 9.417 -0.102 1.00 95.19 225 ASN A CA 1
ATOM 1681 C C . ASN A 1 225 ? 0.614 10.275 0.441 1.00 95.19 225 ASN A C 1
ATOM 1683 O O . ASN A 1 225 ? 0.303 10.224 1.630 1.00 95.19 225 ASN A O 1
ATOM 1687 N N . HIS A 1 226 ? -0.067 11.034 -0.424 1.00 94.50 226 HIS A N 1
ATOM 1688 C CA . HIS A 1 226 ? -1.250 11.795 -0.013 1.00 94.50 226 HIS A CA 1
ATOM 1689 C C . HIS A 1 226 ? -2.407 10.887 0.415 1.00 94.50 226 HIS A C 1
ATOM 1691 O O . HIS A 1 226 ? -3.062 11.171 1.417 1.00 94.50 226 HIS A O 1
ATOM 1697 N N . ASN A 1 227 ? -2.640 9.788 -0.308 1.00 91.56 227 ASN A N 1
ATOM 1698 C CA . ASN A 1 227 ? -3.642 8.795 0.068 1.00 91.56 227 ASN A CA 1
ATOM 1699 C C . ASN A 1 227 ? -3.295 8.152 1.426 1.00 91.56 227 ASN A C 1
ATOM 1701 O O . ASN A 1 227 ? -4.139 8.127 2.313 1.00 91.56 227 ASN A O 1
ATOM 1705 N N . LEU A 1 228 ? -2.041 7.750 1.646 1.00 94.69 228 LEU A N 1
ATOM 1706 C CA . LEU A 1 228 ? -1.572 7.165 2.904 1.00 94.69 228 LEU A CA 1
ATOM 1707 C C . LEU A 1 228 ? -1.805 8.105 4.091 1.00 94.69 228 LEU A C 1
ATOM 1709 O O . LEU A 1 228 ? -2.351 7.674 5.104 1.00 94.69 228 LEU A O 1
ATOM 1713 N N . ASN A 1 229 ? -1.474 9.391 3.954 1.00 96.12 229 ASN A N 1
ATOM 1714 C CA . ASN A 1 229 ? -1.743 10.384 4.999 1.00 96.12 229 ASN A CA 1
ATOM 1715 C C . ASN A 1 229 ? -3.248 10.520 5.290 1.00 96.12 229 ASN A C 1
ATOM 1717 O O . ASN A 1 229 ? -3.648 10.641 6.447 1.00 96.12 229 ASN A O 1
ATOM 1721 N N . ASN A 1 230 ? -4.088 10.453 4.253 1.00 94.00 230 ASN A N 1
ATOM 1722 C CA . ASN A 1 230 ? -5.541 10.463 4.408 1.00 94.00 230 ASN A CA 1
ATOM 1723 C C . ASN A 1 230 ? -6.061 9.190 5.103 1.00 94.00 230 ASN A C 1
ATOM 1725 O O . ASN A 1 230 ? -6.880 9.286 6.014 1.00 94.00 230 ASN A O 1
ATOM 1729 N N . LEU A 1 231 ? -5.564 8.005 4.732 1.00 94.06 231 LEU A N 1
ATOM 1730 C CA . LEU A 1 231 ? -5.914 6.738 5.386 1.00 94.06 231 LEU A CA 1
ATOM 1731 C C . LEU A 1 231 ? -5.460 6.705 6.846 1.00 94.06 231 LEU A C 1
ATOM 1733 O O . LEU A 1 231 ? -6.198 6.213 7.693 1.00 94.06 231 LEU A O 1
ATOM 1737 N N . ALA A 1 232 ? -4.285 7.253 7.160 1.00 96.19 232 ALA A N 1
ATOM 1738 C CA . ALA A 1 232 ? -3.792 7.350 8.530 1.00 96.19 232 ALA A CA 1
ATOM 1739 C C . ALA A 1 232 ? -4.705 8.241 9.389 1.00 96.19 232 ALA A C 1
ATOM 1741 O O . ALA A 1 232 ? -5.135 7.826 10.466 1.00 96.19 232 ALA A O 1
ATOM 1742 N N . ALA A 1 233 ? -5.084 9.416 8.873 1.00 96.88 233 ALA A N 1
ATOM 1743 C CA . ALA A 1 233 ? -6.041 10.298 9.539 1.00 96.88 233 ALA A CA 1
ATOM 1744 C C . ALA A 1 233 ? -7.423 9.637 9.690 1.00 96.88 233 ALA A C 1
ATOM 1746 O O . ALA A 1 233 ? -8.074 9.765 10.728 1.00 96.88 233 ALA A O 1
ATOM 1747 N N . LEU A 1 234 ? -7.886 8.899 8.678 1.00 95.00 234 LEU A N 1
ATOM 1748 C CA . LEU A 1 234 ? -9.138 8.147 8.754 1.00 95.00 234 LEU A CA 1
ATOM 1749 C C . LEU A 1 234 ? -9.064 7.048 9.823 1.00 95.00 234 LEU A C 1
ATOM 1751 O O . LEU A 1 234 ? -9.972 6.941 10.643 1.00 95.00 234 LEU A O 1
ATOM 1755 N N . HIS A 1 235 ? -7.979 6.274 9.861 1.00 96.00 235 HIS A N 1
ATOM 1756 C CA . HIS A 1 235 ? -7.754 5.217 10.847 1.00 96.00 235 HIS A CA 1
ATOM 1757 C C . HIS A 1 235 ? -7.768 5.766 12.280 1.00 96.00 235 HIS A C 1
ATOM 1759 O O . HIS A 1 235 ? -8.404 5.178 13.157 1.00 96.00 235 HIS A O 1
ATOM 1765 N N . GLU A 1 236 ? -7.107 6.900 12.524 1.00 97.06 236 GLU A N 1
ATOM 1766 C CA . GLU A 1 236 ? -7.124 7.587 13.820 1.00 97.06 236 GLU A CA 1
ATOM 1767 C C . GLU A 1 236 ? -8.546 8.011 14.210 1.00 97.06 236 GLU A C 1
ATOM 1769 O O . GLU A 1 236 ? -9.024 7.676 15.296 1.00 97.06 236 GLU A O 1
ATOM 1774 N N . ASN A 1 237 ? -9.266 8.667 13.298 1.00 96.81 237 ASN A N 1
ATOM 1775 C CA . ASN A 1 237 ? -10.629 9.132 13.550 1.00 96.81 237 ASN A CA 1
ATOM 1776 C C . ASN A 1 237 ? -11.616 7.980 13.795 1.00 96.81 237 ASN A C 1
ATOM 1778 O O . ASN A 1 237 ? -12.453 8.070 14.697 1.00 96.81 237 ASN A O 1
ATOM 1782 N N . LEU A 1 238 ? -11.515 6.889 13.030 1.00 96.38 238 LEU A N 1
ATOM 1783 C CA . LEU A 1 238 ? -12.327 5.686 13.228 1.00 96.38 238 LEU A CA 1
ATOM 1784 C C . LEU A 1 238 ? -11.997 5.007 14.560 1.00 96.38 238 LEU A C 1
ATOM 1786 O O . LEU A 1 238 ? -12.913 4.599 15.272 1.00 96.38 238 LEU A O 1
ATOM 1790 N N . SER A 1 239 ? -10.718 4.945 14.936 1.00 97.06 239 SER A N 1
ATOM 1791 C CA . SER A 1 239 ? -10.285 4.396 16.227 1.00 97.06 239 SER A CA 1
ATOM 1792 C C . SER A 1 239 ? -10.816 5.232 17.393 1.00 97.06 239 SER A C 1
ATOM 1794 O O . SER A 1 239 ? -11.378 4.682 18.337 1.00 97.06 239 SER A O 1
ATOM 1796 N N . ALA A 1 240 ? -10.749 6.562 17.295 1.00 97.69 240 ALA A N 1
ATOM 1797 C CA . ALA A 1 240 ? -11.316 7.474 18.287 1.00 97.69 240 ALA A CA 1
ATOM 1798 C C . ALA A 1 240 ? -12.855 7.399 18.352 1.00 97.69 240 ALA A C 1
ATOM 1800 O O . ALA A 1 240 ? -13.457 7.546 19.419 1.00 97.69 240 ALA A O 1
ATOM 1801 N N . ALA A 1 241 ? -13.530 7.181 17.219 1.00 96.94 241 ALA A N 1
ATOM 1802 C CA . ALA A 1 241 ? -14.971 6.931 17.190 1.00 96.94 241 ALA A CA 1
ATOM 1803 C C . ALA A 1 241 ? -15.328 5.594 17.855 1.00 96.94 241 ALA A C 1
ATOM 1805 O O . ALA A 1 241 ? -16.261 5.551 18.655 1.00 96.94 241 ALA A O 1
ATOM 1806 N N . ASN A 1 242 ? -14.563 4.534 17.580 1.00 96.25 242 ASN A N 1
ATOM 1807 C CA . ASN A 1 242 ? -14.779 3.218 18.173 1.00 96.25 242 ASN A CA 1
ATOM 1808 C C . ASN A 1 242 ? -14.516 3.233 19.685 1.00 96.25 242 ASN A C 1
ATOM 1810 O O . ASN A 1 242 ? -15.348 2.746 20.441 1.00 96.25 242 ASN A O 1
ATOM 1814 N N . SER A 1 243 ? -13.438 3.885 20.131 1.00 96.75 243 SER A N 1
ATOM 1815 C CA . SER A 1 243 ? -13.106 4.074 21.551 1.00 96.75 243 SER A CA 1
ATOM 1816 C C . SER A 1 243 ? -14.247 4.751 22.322 1.00 96.75 243 SER A C 1
ATOM 1818 O O . SER A 1 243 ? -14.679 4.255 23.354 1.00 96.75 243 SER A O 1
ATOM 1820 N N . ARG A 1 244 ? -14.866 5.806 21.772 1.00 94.25 244 ARG A N 1
ATOM 1821 C CA . ARG A 1 244 ? -16.036 6.457 22.403 1.00 94.25 244 ARG A CA 1
ATOM 1822 C C . ARG A 1 244 ? -17.265 5.550 22.547 1.00 94.25 244 ARG A C 1
ATOM 1824 O O . ARG A 1 244 ? -18.139 5.833 23.368 1.00 94.25 244 ARG A O 1
ATOM 1831 N N . ILE A 1 245 ? -17.374 4.504 21.729 1.00 93.50 245 ILE A N 1
ATOM 1832 C CA . ILE A 1 245 ? -18.493 3.556 21.760 1.00 93.50 245 ILE A CA 1
ATOM 1833 C C . ILE A 1 245 ? -18.175 2.385 22.693 1.00 93.50 245 ILE A C 1
ATOM 1835 O O . ILE A 1 245 ? -19.015 2.028 23.526 1.00 93.50 245 ILE A O 1
ATOM 1839 N N . LEU A 1 246 ? -16.988 1.799 22.538 1.00 93.94 246 LEU A N 1
ATOM 1840 C CA . LEU A 1 246 ? -16.578 0.570 23.203 1.00 93.94 246 LEU A CA 1
ATOM 1841 C C . LEU A 1 246 ? -15.927 0.793 24.556 1.00 93.94 246 LEU A C 1
ATOM 1843 O O . LEU A 1 246 ? -16.169 -0.024 25.432 1.00 93.94 246 LEU A O 1
ATOM 1847 N N . ASP A 1 247 ? -15.119 1.831 24.743 1.00 95.94 247 ASP A N 1
ATOM 1848 C CA . ASP A 1 247 ? -14.262 1.932 25.923 1.00 95.94 247 ASP A CA 1
ATOM 1849 C C . ASP A 1 247 ? -15.038 2.432 27.147 1.00 95.94 247 ASP A C 1
ATOM 1851 O O . ASP A 1 247 ? -16.006 3.198 27.060 1.00 95.94 247 ASP A O 1
ATOM 1855 N N . THR A 1 248 ? -14.615 1.960 28.317 1.00 92.94 248 THR A N 1
ATOM 1856 C CA . THR A 1 248 ? -15.159 2.365 29.615 1.00 92.94 248 THR A CA 1
ATOM 1857 C C . THR A 1 248 ? -14.429 3.590 30.154 1.00 92.94 248 THR A C 1
ATOM 1859 O O . THR A 1 248 ? -13.201 3.643 30.191 1.00 92.94 248 THR A O 1
ATOM 1862 N N . ASP A 1 249 ? -15.194 4.544 30.687 1.00 95.00 249 ASP A N 1
ATOM 1863 C CA . ASP A 1 249 ? -14.660 5.575 31.574 1.00 95.00 249 ASP A CA 1
ATOM 1864 C C . ASP A 1 249 ? -14.399 4.976 32.967 1.00 95.00 249 ASP A C 1
ATOM 1866 O O . ASP A 1 249 ? -15.321 4.756 33.763 1.00 95.00 249 ASP A O 1
ATOM 1870 N N . TYR A 1 250 ? -13.123 4.716 33.261 1.00 94.06 250 TYR A N 1
ATOM 1871 C CA . TYR A 1 250 ? -12.680 4.140 34.530 1.00 94.06 250 TYR A CA 1
ATOM 1872 C C . TYR A 1 250 ? -13.073 4.985 35.746 1.00 94.06 250 TYR A C 1
ATOM 1874 O O . TYR A 1 250 ? -13.370 4.422 36.801 1.00 94.06 250 TYR A O 1
ATOM 1882 N N . ALA A 1 251 ? -13.101 6.316 35.637 1.00 94.94 251 ALA A N 1
ATOM 1883 C CA . ALA A 1 251 ? -13.434 7.173 36.774 1.00 94.94 251 ALA A CA 1
ATOM 1884 C C . ALA A 1 251 ? -14.900 6.985 37.188 1.00 94.94 251 ALA A C 1
ATOM 1886 O O . ALA A 1 251 ? -15.212 6.843 38.371 1.00 94.94 251 ALA A O 1
ATOM 1887 N N . ASN A 1 252 ? -15.804 6.908 36.210 1.00 94.19 252 ASN A N 1
ATOM 1888 C CA . ASN A 1 252 ? -17.215 6.654 36.481 1.00 94.19 252 ASN A CA 1
ATOM 1889 C C . ASN A 1 252 ? -17.456 5.207 36.945 1.00 94.19 252 ASN A C 1
ATOM 1891 O O . ASN A 1 252 ? -18.168 4.976 37.923 1.00 94.19 252 ASN A O 1
ATOM 1895 N N . GLU A 1 253 ? -16.837 4.219 36.295 1.00 95.12 253 GLU A N 1
ATOM 1896 C CA . GLU A 1 253 ? -17.074 2.808 36.621 1.00 95.12 253 GLU A CA 1
ATOM 1897 C C . GLU A 1 253 ? -16.488 2.419 37.994 1.00 95.12 253 GLU A C 1
ATOM 1899 O O . GLU A 1 253 ? -17.107 1.658 38.733 1.00 95.12 253 GLU A O 1
ATOM 1904 N N . THR A 1 254 ? -15.367 3.014 38.421 1.00 94.81 254 THR A N 1
ATOM 1905 C CA . THR A 1 254 ? -14.844 2.840 39.794 1.00 94.81 254 THR A CA 1
ATOM 1906 C C . THR A 1 254 ? -15.744 3.483 40.856 1.00 94.81 254 THR A C 1
ATOM 1908 O O . THR A 1 254 ? -15.957 2.902 41.926 1.00 94.81 254 THR A O 1
ATOM 1911 N N . ALA A 1 255 ? -16.350 4.640 40.568 1.00 95.50 255 ALA A N 1
ATOM 1912 C CA . ALA A 1 255 ? -17.353 5.246 41.444 1.00 95.50 255 ALA A CA 1
ATOM 1913 C C . ALA A 1 255 ? -18.627 4.380 41.546 1.00 95.50 255 ALA A C 1
ATOM 1915 O O . ALA A 1 255 ? -19.201 4.226 42.628 1.00 95.50 255 ALA A O 1
ATOM 1916 N N . GLN A 1 256 ? -19.061 3.755 40.446 1.00 93.75 256 GLN A N 1
ATOM 1917 C CA . GLN A 1 256 ? -20.174 2.797 40.471 1.00 93.75 256 GLN A CA 1
ATOM 1918 C C . GLN A 1 256 ? -19.810 1.506 41.210 1.00 93.75 256 GLN A C 1
ATOM 1920 O O . GLN A 1 256 ? -20.623 0.999 41.988 1.00 93.75 256 GLN A O 1
ATOM 1925 N N . LEU A 1 257 ? -18.590 0.996 41.033 1.00 94.62 257 LEU A N 1
ATOM 1926 C CA . LEU A 1 257 ? -18.100 -0.183 41.742 1.00 94.62 257 LEU A CA 1
ATOM 1927 C C . LEU A 1 257 ? -18.108 0.044 43.259 1.00 94.62 257 LEU A C 1
ATOM 1929 O O . LEU A 1 257 ? -18.678 -0.746 44.008 1.00 94.62 257 LEU A O 1
ATOM 1933 N N . THR A 1 258 ? -17.536 1.152 43.724 1.00 95.81 258 THR A N 1
ATOM 1934 C CA . THR A 1 258 ? -17.514 1.491 45.158 1.00 95.81 258 THR A CA 1
ATOM 1935 C C . THR A 1 258 ? -18.927 1.674 45.714 1.00 95.81 258 THR A C 1
ATOM 1937 O O . THR A 1 258 ? -19.265 1.110 46.756 1.00 95.81 258 THR A O 1
ATOM 1940 N N . LYS A 1 259 ? -19.812 2.368 44.985 1.00 94.69 259 LYS A N 1
ATOM 1941 C CA . LYS A 1 259 ? -21.230 2.497 45.354 1.00 94.69 259 LYS A CA 1
ATOM 1942 C C . LYS A 1 259 ? -21.933 1.141 45.458 1.00 94.69 259 LYS A C 1
ATOM 1944 O O . LYS A 1 259 ? -22.693 0.921 46.400 1.00 94.69 259 LYS A O 1
ATOM 1949 N N . THR A 1 260 ? -21.719 0.236 44.504 1.00 95.00 260 THR A N 1
ATOM 1950 C CA . THR A 1 260 ? -22.363 -1.090 44.494 1.00 95.00 260 THR A CA 1
ATOM 1951 C C . THR A 1 260 ? -21.821 -2.006 45.589 1.00 95.00 260 THR A C 1
ATOM 1953 O O . THR A 1 260 ? -22.614 -2.713 46.209 1.00 95.00 260 THR A O 1
ATOM 1956 N N . GLN A 1 261 ? -20.529 -1.918 45.921 1.00 94.31 261 GLN A N 1
ATOM 1957 C CA . GLN A 1 261 ? -19.934 -2.593 47.082 1.00 94.31 261 GLN A CA 1
ATOM 1958 C C . GLN A 1 261 ? -20.550 -2.111 48.405 1.00 94.31 261 GLN A C 1
ATOM 1960 O O . GLN A 1 261 ? -20.964 -2.932 49.225 1.00 94.31 261 GLN A O 1
ATOM 1965 N N . ILE A 1 262 ? -20.692 -0.793 48.596 1.00 94.69 262 ILE A N 1
ATOM 1966 C CA . ILE A 1 262 ? -21.344 -0.226 49.791 1.00 94.69 262 ILE A CA 1
ATOM 1967 C C . ILE A 1 262 ? -22.811 -0.676 49.869 1.00 94.69 262 ILE A C 1
ATOM 1969 O O . ILE A 1 262 ? -23.283 -1.073 50.934 1.00 94.69 262 ILE A O 1
ATOM 1973 N N . LEU A 1 263 ? -23.538 -0.676 48.745 1.00 92.69 263 LEU A N 1
ATOM 1974 C CA . LEU A 1 263 ? -24.924 -1.153 48.694 1.00 92.69 263 LEU A CA 1
ATOM 1975 C C . LEU A 1 263 ? -25.049 -2.648 49.013 1.00 92.69 263 LEU A C 1
ATOM 1977 O O . LEU A 1 263 ? -26.002 -3.034 49.683 1.00 92.69 263 LEU A O 1
ATOM 1981 N N . GLN A 1 264 ? -24.106 -3.484 48.576 1.00 93.75 264 GLN A N 1
ATOM 1982 C CA . GLN A 1 264 ? -24.080 -4.909 48.914 1.00 93.75 264 GLN A CA 1
ATOM 1983 C C . GLN A 1 264 ? -23.870 -5.116 50.424 1.00 93.75 264 GLN A C 1
ATOM 1985 O O . GLN A 1 264 ? -24.600 -5.885 51.055 1.00 93.75 264 GLN A O 1
ATOM 1990 N N . GLN A 1 265 ? -22.917 -4.399 51.026 1.00 93.38 265 GLN A N 1
ATOM 1991 C CA . GLN A 1 265 ? -22.668 -4.447 52.472 1.00 93.38 265 GLN A CA 1
ATOM 1992 C C . GLN A 1 265 ? -23.884 -3.946 53.272 1.00 93.38 265 GLN A C 1
ATOM 1994 O O . GLN A 1 265 ? -24.314 -4.589 54.227 1.00 93.38 265 GLN A O 1
ATOM 1999 N N . ALA A 1 266 ? -24.517 -2.853 52.839 1.00 92.25 266 ALA A N 1
ATOM 2000 C CA . ALA A 1 266 ? -25.732 -2.342 53.471 1.00 92.25 266 ALA A CA 1
ATOM 2001 C C . ALA A 1 266 ? -26.927 -3.302 53.313 1.00 92.25 266 ALA A C 1
ATOM 2003 O O . ALA A 1 266 ? -27.671 -3.526 54.266 1.00 92.25 266 ALA A O 1
ATOM 2004 N N . ALA A 1 267 ? -27.110 -3.908 52.135 1.00 90.25 267 ALA A N 1
ATOM 2005 C CA . ALA A 1 267 ? -28.204 -4.842 51.874 1.00 90.25 267 ALA A CA 1
ATOM 2006 C C . ALA A 1 267 ? -28.066 -6.141 52.680 1.00 90.25 267 ALA A C 1
ATOM 2008 O O . ALA A 1 267 ? -29.070 -6.655 53.168 1.00 90.25 267 ALA A O 1
ATOM 2009 N N . THR A 1 268 ? -26.845 -6.651 52.874 1.00 91.69 268 THR A N 1
ATOM 2010 C CA . THR A 1 268 ? -26.594 -7.818 53.741 1.00 91.69 268 THR A CA 1
ATOM 2011 C C . THR A 1 268 ? -26.852 -7.504 55.217 1.00 91.69 268 THR A C 1
ATOM 2013 O O . THR A 1 268 ? -27.497 -8.300 55.903 1.00 91.69 268 THR A O 1
ATOM 2016 N N . ALA A 1 269 ? -26.454 -6.321 55.695 1.00 91.81 269 ALA A N 1
ATOM 2017 C CA . ALA A 1 269 ? -26.785 -5.860 57.044 1.00 91.81 269 ALA A CA 1
ATOM 2018 C C . ALA A 1 269 ? -28.306 -5.703 57.245 1.00 91.81 269 ALA A C 1
ATOM 2020 O O . ALA A 1 269 ? -28.860 -6.184 58.234 1.00 91.81 269 ALA A O 1
ATOM 2021 N N . MET A 1 270 ? -29.008 -5.107 56.274 1.00 90.56 270 MET A N 1
ATOM 2022 C CA . MET A 1 270 ? -30.468 -4.952 56.302 1.00 90.56 270 MET A CA 1
ATOM 2023 C C . MET A 1 270 ? -31.208 -6.287 56.201 1.00 90.56 270 MET A C 1
ATOM 2025 O O . MET A 1 270 ? -32.230 -6.459 56.858 1.00 90.56 270 MET A O 1
ATOM 2029 N N . LEU A 1 271 ? -30.699 -7.243 55.419 1.00 90.31 271 LEU A N 1
ATOM 2030 C CA . LEU A 1 271 ? -31.221 -8.609 55.356 1.00 90.31 271 LEU A CA 1
ATOM 2031 C C . LEU A 1 271 ? -31.122 -9.293 56.726 1.00 90.31 271 LEU A C 1
ATOM 2033 O O . LEU A 1 271 ? -32.096 -9.885 57.189 1.00 90.31 271 LEU A O 1
ATOM 2037 N N . SER A 1 272 ? -29.964 -9.182 57.383 1.00 90.44 272 SER A N 1
ATOM 2038 C CA . SER A 1 272 ? -29.745 -9.711 58.733 1.00 90.44 272 SER A CA 1
ATOM 2039 C C . SER A 1 272 ? -30.736 -9.106 59.736 1.00 90.44 272 SER A C 1
ATOM 2041 O O . SER A 1 272 ? -31.442 -9.837 60.434 1.00 90.44 272 SER A O 1
ATOM 2043 N N . GLN A 1 273 ? -30.895 -7.777 59.723 1.00 88.69 273 GLN A N 1
ATOM 2044 C CA . GLN A 1 273 ? -31.847 -7.067 60.582 1.00 88.69 273 GLN A CA 1
ATOM 2045 C C . GLN A 1 273 ? -33.309 -7.439 60.282 1.00 88.69 273 GLN A C 1
ATOM 2047 O O . GLN A 1 273 ? -34.107 -7.643 61.199 1.00 88.69 273 GLN A O 1
ATOM 2052 N N . ALA A 1 274 ? -33.671 -7.555 59.002 1.00 85.62 274 ALA A N 1
ATOM 2053 C CA . ALA A 1 274 ? -35.013 -7.939 58.579 1.00 85.62 274 ALA A CA 1
ATOM 2054 C C . ALA A 1 274 ? -35.352 -9.371 59.013 1.00 85.62 274 ALA A C 1
ATOM 2056 O O . ALA A 1 274 ? -36.481 -9.624 59.425 1.00 85.62 274 ALA A O 1
ATOM 2057 N N . ASN A 1 275 ? -34.390 -10.296 58.977 1.00 85.06 275 ASN A N 1
ATOM 2058 C CA . ASN A 1 275 ? -34.575 -11.668 59.454 1.00 85.06 275 ASN A CA 1
ATOM 2059 C C . ASN A 1 275 ? -34.688 -11.761 60.986 1.00 85.06 275 ASN A C 1
ATOM 2061 O O . ASN A 1 275 ? -35.330 -12.680 61.488 1.00 85.06 275 ASN A O 1
ATOM 2065 N N . ALA A 1 276 ? -34.116 -10.810 61.731 1.00 86.69 276 ALA A N 1
ATOM 2066 C CA . ALA A 1 276 ? -34.211 -10.764 63.190 1.00 86.69 276 ALA A CA 1
ATOM 2067 C C . ALA A 1 276 ? -35.548 -10.191 63.708 1.00 86.69 276 ALA A C 1
ATOM 2069 O O . ALA A 1 276 ? -35.986 -10.562 64.797 1.00 86.69 276 ALA A O 1
ATOM 2070 N N . GLN A 1 277 ? -36.229 -9.326 62.943 1.00 83.75 277 GLN A N 1
ATOM 2071 C CA . GLN A 1 277 ? -37.487 -8.679 63.361 1.00 83.75 277 GLN A CA 1
ATOM 2072 C C . GLN A 1 277 ? -38.598 -9.650 63.819 1.00 83.75 277 GLN A C 1
ATOM 2074 O O . GLN A 1 277 ? -39.168 -9.408 64.884 1.00 83.75 277 GLN A O 1
ATOM 2079 N N . PRO A 1 278 ? -38.912 -10.750 63.100 1.00 80.19 278 PRO A N 1
ATOM 2080 C CA . PRO A 1 278 ? -39.932 -11.704 63.543 1.00 80.19 278 PRO A CA 1
ATOM 2081 C C . PRO A 1 278 ? -39.611 -12.349 64.899 1.00 80.19 278 PRO A C 1
ATOM 2083 O O . PRO A 1 278 ? -40.512 -12.536 65.714 1.00 80.19 278 PRO A O 1
ATOM 2086 N N . ASN A 1 279 ? -38.331 -12.628 65.178 1.00 80.56 279 ASN A N 1
ATOM 2087 C CA . ASN A 1 279 ? -37.894 -13.230 66.443 1.00 80.56 279 ASN A CA 1
ATOM 2088 C C . ASN A 1 279 ? -38.081 -12.280 67.632 1.00 80.56 279 ASN A C 1
ATOM 2090 O O . ASN A 1 279 ? -38.451 -12.727 68.714 1.00 80.56 279 ASN A O 1
ATOM 2094 N N . VAL A 1 280 ? -37.875 -10.974 67.432 1.00 80.94 280 VAL A N 1
ATOM 2095 C CA . VAL A 1 280 ? -38.120 -9.955 68.466 1.00 80.94 280 VAL A CA 1
ATOM 2096 C C . VAL A 1 280 ? -39.612 -9.869 68.806 1.00 80.94 280 VAL A C 1
ATOM 2098 O O . VAL A 1 280 ? -39.971 -9.766 69.975 1.00 80.94 280 VAL A O 1
ATOM 2101 N N . VAL A 1 281 ? -40.492 -9.982 67.807 1.00 71.44 281 VAL A N 1
ATOM 2102 C CA . VAL A 1 281 ? -41.951 -9.993 68.022 1.00 71.44 281 VAL A CA 1
ATOM 2103 C C . VAL A 1 281 ? -42.403 -11.272 68.736 1.00 71.44 281 VAL A C 1
ATOM 2105 O O . VAL A 1 281 ? -43.205 -11.208 69.663 1.00 71.44 281 VAL A O 1
ATOM 2108 N N . LEU A 1 282 ? -41.851 -12.430 68.360 1.00 74.81 282 LEU A N 1
ATOM 2109 C CA . LEU A 1 282 ? -42.097 -13.707 69.041 1.00 74.81 282 LEU A CA 1
ATOM 2110 C C . LEU A 1 282 ? -41.604 -13.714 70.494 1.00 74.81 282 LEU A C 1
ATOM 2112 O O . LEU A 1 282 ? -42.221 -14.365 71.331 1.00 74.81 282 LEU A O 1
ATOM 2116 N N . ALA A 1 283 ? -40.517 -13.003 70.799 1.00 78.88 283 ALA A N 1
ATOM 2117 C CA . ALA A 1 283 ? -40.016 -12.849 72.162 1.00 78.88 283 ALA A CA 1
ATOM 2118 C C . ALA A 1 283 ? -40.888 -11.921 73.026 1.00 78.88 283 ALA A C 1
ATOM 2120 O O . ALA A 1 283 ? -40.897 -12.087 74.237 1.00 78.88 283 ALA A O 1
ATOM 2121 N N . LEU A 1 284 ? -41.621 -10.974 72.425 1.00 72.12 284 LEU A N 1
ATOM 2122 C CA . LEU A 1 284 ? -42.560 -10.094 73.139 1.00 72.12 284 LEU A CA 1
ATOM 2123 C C . LEU A 1 284 ? -43.939 -10.727 73.395 1.00 72.12 284 LEU A C 1
ATOM 2125 O O . LEU A 1 284 ? -44.682 -10.232 74.237 1.00 72.12 284 LEU A O 1
ATOM 2129 N N . LEU A 1 285 ? -44.313 -11.753 72.624 1.00 65.25 285 LEU A N 1
ATOM 2130 C CA . LEU A 1 285 ? -45.599 -12.456 72.739 1.00 65.25 285 LEU A CA 1
ATOM 2131 C C . LEU A 1 285 ? -45.530 -13.725 73.608 1.00 65.25 285 LEU A C 1
ATOM 2133 O O . LEU A 1 285 ? -46.568 -14.339 73.849 1.00 65.25 285 LEU A O 1
ATOM 2137 N N . LYS A 1 286 ? -44.330 -14.131 74.031 1.00 54.12 286 LYS A N 1
ATOM 2138 C CA . LYS A 1 286 ? -44.101 -15.194 75.018 1.00 54.12 286 LYS A CA 1
ATOM 2139 C C . LYS A 1 286 ? -44.027 -14.603 76.417 1.00 54.12 286 LYS A C 1
ATOM 2141 O O . LYS A 1 286 ? -44.536 -15.279 77.333 1.00 54.12 286 LYS A O 1
#

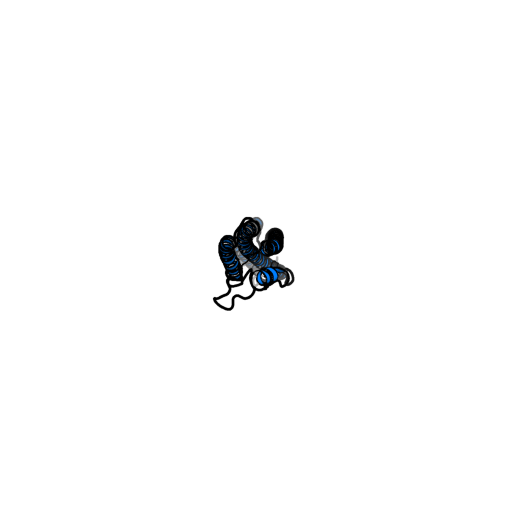pLDDT: mean 83.68, std 14.33, range [33.62, 97.69]

Nearest PDB structures (foldseek):
  8cxm-assembly1_B  TM=9.280E-01  e=7.463E-17  Escherichia coli K-12
  6jy0-assembly1_A  TM=8.630E-01  e=3.747E-13  Salmonella enterica subsp. enterica serovar Typhimurium
  7sn4-assembly1_X  TM=8.434E-01  e=5.662E-11  Escherichia coli O157:H7
  7sn4-assembly1_H  TM=8.477E-01  e=1.530E-10  Escherichia coli O157:H7
  7sn7-assembly1_C  TM=8.472E-01  e=1.459E-10  Escherichia coli O127:H6